Protein AF-M2UU38-F1 (afdb_monomer)

Sequence (271 aa):
MFRLFRPLLFTKPFVRSYSSETKRFSTVEALEYVNNTKKLSIPGFDANKPAVFRSAFSDFPAEKKWFTSSNDHPGYLQELNLAYLEKHGNAIVPLEVTRPSVHNTQNETFDRIEAPFSLLLAHMGAMDDQGVRLYLAQHSLEDLPAELNKDLPTPLTFLTCLKARGDIYASSLWMGRPPTRTPLHRDPNPNLFVQLAGKKKVRMMTPEVGRGVFERVRQQIRGAAGDANMRGTEMMQGREMEGLETAVWDENEGGDGGMPLGGLGRAQMLL

Secondary structure (DSSP, 8-state):
----PPP------------SSS-SSPPPPEEP-EEETTEEE-TT--TTS--EETTTTTT-HHHHHSEEE-SS-TT-SEEE-HHHHGGGTTSEEEEEEEEEETTEEEEEEEEEEEEEHHHHHHHHH-SS--S-EEEEEEEEGGGS-HHHHHTS---HHHHHHTT--S-----EEEEEPSS-B--S-B-SS-------SS-EEEEEE-HHHHHHHHHHHHHHH-S----TT--SGGGGSHHHHHHHHHHHH---SSS---PPPP--EEEEEE-

Foldseek 3Di:
DDDDDDDPDPPDPPPPPDDPDDDPDDDAEEWEWDCDPPAIATPPQDLQGDYHHPPPPCVQLCLVQQWDADPPDPQFRIDGPCVRCVVQQQQWAKKWKWAQDPVDNVFIDIDIDTDGNVVQVCQRPDPDDPRMWIKRPFTFLVSGDPVSSSSGDDPQSVCVNNVNPSDDPTDGDIDTFPAAEAFAAEDPDRDDDDDSTDDEDEDEDEQVVVVVQLVVQDVVVPDDPDDSHDDDCVCVGDSSVVSRCCSRPPPDPDDDDDDDDTGHYYYYYYD

Organism: Cochliobolus heterostrophus (strain C5 / ATCC 48332 / race O) (NCBI:txid701091)

Structure (mmCIF, N/CA/C/O backbone):
data_AF-M2UU38-F1
#
_entry.id   AF-M2UU38-F1
#
loop_
_atom_site.group_PDB
_atom_site.id
_atom_site.type_symbol
_atom_site.label_atom_id
_atom_site.label_alt_id
_atom_site.label_comp_id
_atom_site.label_asym_id
_atom_site.label_entity_id
_atom_site.label_seq_id
_atom_site.pdbx_PDB_ins_code
_atom_site.Cartn_x
_atom_site.Cartn_y
_atom_site.Cartn_z
_atom_site.occupancy
_atom_site.B_iso_or_equiv
_atom_site.auth_seq_id
_atom_site.auth_comp_id
_atom_site.auth_asym_id
_atom_site.auth_atom_id
_atom_site.pdbx_PDB_model_num
ATOM 1 N N . MET A 1 1 ? -36.924 -55.877 -0.300 1.00 38.72 1 MET A N 1
ATOM 2 C CA . MET A 1 1 ? -36.556 -55.244 -1.586 1.00 38.72 1 MET A CA 1
ATOM 3 C C . MET A 1 1 ? -37.561 -54.124 -1.842 1.00 38.72 1 MET A C 1
ATOM 5 O O . MET A 1 1 ? -38.623 -54.378 -2.387 1.00 38.72 1 MET A O 1
ATOM 9 N N . PHE A 1 2 ? -37.295 -52.920 -1.326 1.00 24.41 2 PHE A N 1
ATOM 10 C CA . PHE A 1 2 ? -38.238 -51.795 -1.359 1.00 24.41 2 PHE A CA 1
ATOM 11 C C . PHE A 1 2 ? -37.741 -50.730 -2.340 1.00 24.41 2 PHE A C 1
ATOM 13 O O . PHE A 1 2 ? -36.691 -50.126 -2.134 1.00 24.41 2 PHE A O 1
ATOM 20 N N . ARG A 1 3 ? -38.498 -50.535 -3.427 1.00 25.17 3 ARG A N 1
ATOM 21 C CA . ARG A 1 3 ? -38.361 -49.407 -4.355 1.00 25.17 3 ARG A CA 1
ATOM 22 C C . ARG A 1 3 ? -38.964 -48.165 -3.699 1.00 25.17 3 ARG A C 1
ATOM 24 O O . ARG A 1 3 ? -40.160 -48.143 -3.428 1.00 25.17 3 ARG A O 1
ATOM 31 N N . LEU A 1 4 ? -38.155 -47.128 -3.508 1.00 27.70 4 LEU A N 1
ATOM 32 C CA . LEU A 1 4 ? -38.613 -45.776 -3.192 1.00 27.70 4 LEU A CA 1
ATOM 33 C C . LEU A 1 4 ? -38.405 -44.902 -4.430 1.00 27.70 4 LEU A C 1
ATOM 35 O O . LEU A 1 4 ? -37.286 -44.515 -4.758 1.00 27.70 4 LEU A O 1
ATOM 39 N N . PHE A 1 5 ? -39.503 -44.623 -5.131 1.00 28.41 5 PHE A N 1
ATOM 40 C CA . PHE A 1 5 ? -39.583 -43.548 -6.113 1.00 28.41 5 PHE A CA 1
ATOM 41 C C . PHE A 1 5 ? -39.504 -42.209 -5.366 1.00 28.41 5 PHE A C 1
ATOM 43 O O . PHE A 1 5 ? -40.362 -41.917 -4.534 1.00 28.41 5 PHE A O 1
ATOM 50 N N . ARG A 1 6 ? -38.491 -41.389 -5.662 1.00 30.50 6 ARG A N 1
ATOM 51 C CA . ARG A 1 6 ? -38.489 -39.960 -5.321 1.00 30.50 6 ARG A CA 1
ATOM 52 C C . ARG A 1 6 ? -38.859 -39.160 -6.574 1.00 30.50 6 ARG A C 1
ATOM 54 O O . ARG A 1 6 ? -38.259 -39.403 -7.620 1.00 30.50 6 ARG A O 1
ATOM 61 N N . PRO A 1 7 ? -39.817 -38.225 -6.495 1.00 27.70 7 PRO A N 1
ATOM 62 C CA . PRO A 1 7 ? -40.157 -37.374 -7.623 1.00 27.70 7 PRO A CA 1
ATOM 63 C C . PRO A 1 7 ? -39.013 -36.392 -7.904 1.00 27.70 7 PRO A C 1
ATOM 65 O O . PRO A 1 7 ? -38.416 -35.831 -6.982 1.00 27.70 7 PRO A O 1
ATOM 68 N N . LEU A 1 8 ? -38.723 -36.185 -9.189 1.00 27.83 8 LEU A N 1
ATOM 69 C CA . LEU A 1 8 ? -37.885 -35.094 -9.684 1.00 27.83 8 LEU A CA 1
ATOM 70 C C . LEU A 1 8 ? -38.589 -33.769 -9.374 1.00 27.83 8 LEU A C 1
ATOM 72 O O . LEU A 1 8 ? -39.462 -33.318 -10.113 1.00 27.83 8 LEU A O 1
ATOM 76 N N . LEU A 1 9 ? -38.220 -33.148 -8.255 1.00 30.19 9 LEU A N 1
ATOM 77 C CA . LEU A 1 9 ? -38.507 -31.741 -8.023 1.00 30.19 9 LEU A CA 1
ATOM 78 C C . LEU A 1 9 ? -37.594 -30.940 -8.951 1.00 30.19 9 LEU A C 1
ATOM 80 O O . LEU A 1 9 ? -36.404 -30.790 -8.683 1.00 30.19 9 LEU A O 1
ATOM 84 N N . PHE A 1 10 ? -38.159 -30.438 -10.048 1.00 30.47 10 PHE A N 1
ATOM 85 C CA . PHE A 1 10 ? -37.571 -29.331 -10.791 1.00 30.47 10 PHE A CA 1
ATOM 86 C C . PHE A 1 10 ? -37.496 -28.130 -9.846 1.00 30.47 10 PHE A C 1
ATOM 88 O O . PHE A 1 10 ? -38.471 -27.403 -9.648 1.00 30.47 10 PHE A O 1
ATOM 95 N N . THR A 1 11 ? -36.339 -27.933 -9.220 1.00 31.16 11 THR A N 1
ATOM 96 C CA . THR A 1 11 ? -36.020 -26.665 -8.583 1.00 31.16 11 THR A CA 1
ATOM 97 C C . THR A 1 11 ? -35.914 -25.638 -9.701 1.00 31.16 11 THR A C 1
ATOM 99 O O . THR A 1 11 ? -35.005 -25.673 -10.529 1.00 31.16 11 THR A O 1
ATOM 102 N N . LYS A 1 12 ? -36.908 -24.744 -9.769 1.00 31.27 12 LYS A N 1
ATOM 103 C CA . LYS A 1 12 ? -36.843 -23.539 -10.599 1.00 31.27 12 LYS A CA 1
ATOM 104 C C . LYS A 1 12 ? -35.470 -22.892 -10.381 1.00 31.27 12 LYS A C 1
ATOM 106 O O . LYS A 1 12 ? -35.065 -22.783 -9.218 1.00 31.27 12 LYS A O 1
ATOM 111 N N . PRO A 1 13 ? -34.758 -22.461 -11.437 1.00 31.77 13 PRO A N 1
ATOM 112 C CA . PRO A 1 13 ? -33.562 -21.666 -11.237 1.00 31.77 13 PRO A CA 1
ATOM 113 C C . PRO A 1 13 ? -33.985 -20.454 -10.411 1.00 31.77 13 PRO A C 1
ATOM 115 O O . PRO A 1 13 ? -34.858 -19.685 -10.818 1.00 31.77 13 PRO A O 1
ATOM 118 N N . PHE A 1 14 ? -33.419 -20.326 -9.212 1.00 30.66 14 PHE A N 1
ATOM 119 C CA . PHE A 1 14 ? -33.492 -19.091 -8.453 1.00 30.66 14 PHE A CA 1
ATOM 120 C C . PHE A 1 14 ? -32.712 -18.053 -9.260 1.00 30.66 14 PHE A C 1
ATOM 122 O O . PHE A 1 14 ? -31.525 -17.827 -9.043 1.00 30.66 14 PHE A O 1
ATOM 129 N N . VAL A 1 15 ? -33.385 -17.425 -10.221 1.00 32.44 15 VAL A N 1
ATOM 130 C CA . VAL A 1 15 ? -32.991 -16.115 -10.718 1.00 32.44 15 VAL A CA 1
ATOM 131 C C . VAL A 1 15 ? -33.276 -15.175 -9.557 1.00 32.44 15 VAL A C 1
ATOM 133 O O . VAL A 1 15 ? -34.367 -14.625 -9.420 1.00 32.44 15 VAL A O 1
ATOM 136 N N . ARG A 1 16 ? -32.316 -15.059 -8.635 1.00 31.95 16 ARG A N 1
ATOM 137 C CA . ARG A 1 16 ? -32.288 -13.905 -7.747 1.00 31.95 16 ARG A CA 1
ATOM 138 C C . ARG A 1 16 ? -31.996 -12.723 -8.650 1.00 31.95 16 ARG A C 1
ATOM 140 O O . ARG A 1 16 ? -30.874 -12.552 -9.114 1.00 31.95 16 ARG A O 1
ATOM 147 N N . SER A 1 17 ? -33.047 -11.957 -8.917 1.00 30.89 17 SER A N 1
ATOM 148 C CA . SER A 1 17 ? -32.934 -10.588 -9.384 1.00 30.89 17 SER A CA 1
ATOM 149 C C . SER A 1 17 ? -31.983 -9.883 -8.420 1.00 30.89 17 SER A C 1
ATOM 151 O O . SER A 1 17 ? -32.330 -9.645 -7.262 1.00 30.89 17 SER A O 1
ATOM 153 N N . TYR A 1 18 ? -30.749 -9.634 -8.856 1.00 42.00 18 TYR A N 1
ATOM 154 C CA . TYR A 1 18 ? -29.934 -8.623 -8.209 1.00 42.00 18 TYR A CA 1
ATOM 155 C C . TYR A 1 18 ? -30.702 -7.316 -8.379 1.00 42.00 18 TYR A C 1
ATOM 157 O O . TYR A 1 18 ? -31.227 -7.045 -9.458 1.00 42.00 18 TYR A O 1
ATOM 165 N N . SER A 1 19 ? -30.869 -6.609 -7.268 1.00 35.03 19 SER A N 1
ATOM 166 C CA . SER A 1 19 ? -31.543 -5.321 -7.165 1.00 35.03 19 SER A CA 1
ATOM 167 C C . SER A 1 19 ? -31.453 -4.495 -8.452 1.00 35.03 19 SER A C 1
ATOM 169 O O . SER A 1 19 ? -30.358 -4.206 -8.942 1.00 35.03 19 SER A O 1
ATOM 171 N N . SER A 1 20 ? -32.605 -4.097 -8.987 1.00 47.00 20 SER A N 1
ATOM 172 C CA . SER A 1 20 ? -32.678 -3.016 -9.958 1.00 47.00 20 SER A CA 1
ATOM 173 C C . SER A 1 20 ? -32.392 -1.695 -9.237 1.00 47.00 20 SER A C 1
ATOM 175 O O . SER A 1 20 ? -33.330 -1.007 -8.863 1.00 47.00 20 SER A O 1
ATOM 177 N N . GLU A 1 21 ? -31.122 -1.347 -9.006 1.00 46.03 21 GLU A N 1
ATOM 178 C CA . GLU A 1 21 ? -30.722 -0.014 -8.514 1.00 46.03 21 GLU A CA 1
ATOM 179 C C . GLU A 1 21 ? -29.233 0.282 -8.828 1.00 46.03 21 GLU A C 1
ATOM 181 O O . GLU A 1 21 ? -28.338 0.196 -7.998 1.00 46.03 21 GLU A O 1
ATOM 186 N N . THR A 1 22 ? -28.967 0.604 -10.097 1.00 58.47 22 THR A N 1
ATOM 187 C CA . THR A 1 22 ? -27.942 1.512 -10.682 1.00 58.47 22 THR A CA 1
ATOM 188 C C . THR A 1 22 ? -26.467 1.605 -10.213 1.00 58.47 22 THR A C 1
ATOM 190 O O . THR A 1 22 ? -25.705 2.245 -10.934 1.00 58.47 22 THR A O 1
ATOM 193 N N . LYS A 1 23 ? -25.967 0.995 -9.127 1.00 66.81 23 LYS A N 1
ATOM 194 C CA . LYS A 1 23 ? -24.512 0.978 -8.817 1.00 66.81 23 LYS A CA 1
ATOM 195 C C . LYS A 1 23 ? -24.055 -0.309 -8.122 1.00 66.81 23 LYS A C 1
ATOM 197 O O . LYS A 1 23 ? -24.425 -0.584 -6.990 1.00 66.81 23 LYS A O 1
ATOM 202 N N . ARG A 1 24 ? -23.151 -1.048 -8.779 1.00 82.06 24 ARG A N 1
ATOM 203 C CA . ARG A 1 24 ? -22.543 -2.301 -8.286 1.00 82.06 24 ARG A CA 1
ATOM 204 C C . ARG A 1 24 ? -21.662 -2.133 -7.037 1.00 82.06 24 ARG A C 1
ATOM 206 O O . ARG A 1 24 ? -21.519 -3.073 -6.263 1.00 82.06 24 ARG A O 1
ATOM 213 N N . PHE A 1 25 ? -21.072 -0.952 -6.852 1.00 87.06 25 PHE A N 1
ATOM 214 C CA . PHE A 1 25 ? -20.251 -0.597 -5.692 1.00 87.06 25 PHE A CA 1
ATOM 215 C C . PHE A 1 25 ? -20.679 0.766 -5.145 1.00 87.06 25 PHE A C 1
ATOM 217 O O . PHE A 1 25 ? -20.920 1.699 -5.917 1.00 87.06 25 PHE A O 1
ATOM 224 N N . SER A 1 26 ? -20.714 0.894 -3.821 1.00 89.62 26 SER A N 1
ATOM 225 C CA . SER A 1 26 ? -20.908 2.160 -3.112 1.00 89.62 26 SER A CA 1
ATOM 226 C C . SER A 1 26 ? -19.589 2.670 -2.532 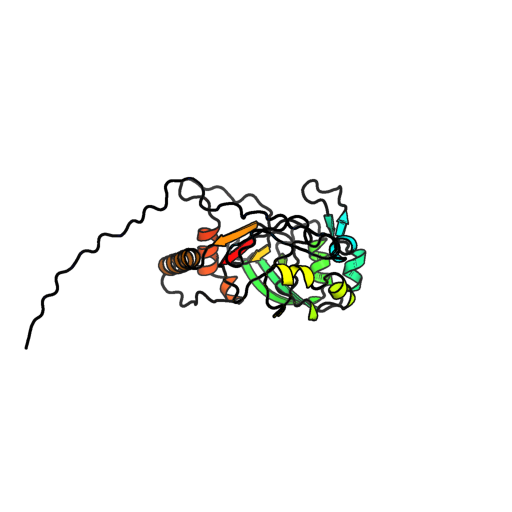1.00 89.62 26 SER A C 1
ATOM 228 O O . SER A 1 26 ? -18.671 1.897 -2.253 1.00 89.62 26 SER A O 1
ATOM 230 N N . THR A 1 27 ? -19.488 3.983 -2.336 1.00 91.31 27 THR A N 1
ATOM 231 C CA . THR A 1 27 ? -18.346 4.593 -1.646 1.00 91.31 27 THR A CA 1
ATOM 232 C C . THR A 1 27 ? -18.334 4.161 -0.181 1.00 91.31 27 THR A C 1
ATOM 234 O O . THR A 1 27 ? -19.383 4.121 0.459 1.00 91.31 27 THR A O 1
ATOM 237 N N . VAL A 1 28 ? -17.150 3.846 0.345 1.00 91.25 28 VAL A N 1
ATOM 238 C CA . VAL A 1 28 ? -16.954 3.551 1.770 1.00 91.25 28 VAL A CA 1
ATOM 239 C C . VAL A 1 28 ? -17.172 4.818 2.599 1.00 91.25 28 VAL A C 1
ATOM 241 O O . VAL A 1 28 ? -16.766 5.908 2.191 1.00 91.25 28 VAL A O 1
ATOM 244 N N . GLU A 1 29 ? -17.807 4.670 3.760 1.00 88.25 29 GLU A N 1
ATOM 245 C CA . GLU A 1 29 ? -18.036 5.767 4.698 1.00 88.25 29 GLU A CA 1
ATOM 246 C C . GLU A 1 29 ? -16.706 6.365 5.180 1.00 88.25 29 GLU A C 1
ATOM 248 O O . GLU A 1 29 ? -15.779 5.649 5.571 1.00 88.25 29 GLU A O 1
ATOM 253 N N . ALA A 1 30 ? -16.613 7.694 5.137 1.00 90.19 30 ALA A N 1
ATOM 254 C CA . ALA A 1 30 ? -15.522 8.415 5.770 1.00 90.19 30 ALA A CA 1
ATOM 255 C C . ALA A 1 30 ? -15.916 8.717 7.217 1.00 90.19 30 ALA A C 1
ATOM 257 O O . ALA A 1 30 ? -16.931 9.372 7.444 1.00 90.19 30 ALA A O 1
ATOM 258 N N . LEU A 1 31 ? -15.119 8.242 8.169 1.00 89.19 31 LEU A N 1
ATOM 259 C CA . LEU A 1 31 ? -15.340 8.477 9.589 1.00 89.19 31 LEU A CA 1
ATOM 260 C C . LEU A 1 31 ? -14.454 9.618 10.076 1.00 89.19 31 LEU A C 1
ATOM 262 O O . LEU A 1 31 ? -13.240 9.627 9.853 1.00 89.19 31 LEU A O 1
ATOM 266 N N . GLU A 1 32 ? -15.077 10.549 10.787 1.00 84.81 32 GLU A N 1
ATOM 267 C CA . GLU A 1 32 ? -14.373 11.569 11.552 1.00 84.81 32 GLU A CA 1
ATOM 268 C C . GLU A 1 32 ? -13.774 10.946 12.817 1.00 84.81 32 GLU A C 1
ATOM 270 O O . GLU A 1 32 ? -14.377 10.085 13.466 1.00 84.81 32 GLU A O 1
ATOM 275 N N . TYR A 1 33 ? -12.589 11.409 13.199 1.00 83.81 33 TYR A N 1
ATOM 276 C CA . TYR A 1 33 ? -11.979 11.064 14.475 1.00 83.81 33 TYR A CA 1
ATOM 277 C C . TYR A 1 33 ? -11.609 12.337 15.223 1.00 83.81 33 TYR A C 1
ATOM 279 O O . TYR A 1 33 ? -11.150 13.322 14.650 1.00 83.81 33 TYR A O 1
ATOM 287 N N . VAL A 1 34 ? -11.807 12.318 16.537 1.00 77.44 34 VAL A N 1
ATOM 288 C CA . VAL A 1 34 ? -11.512 13.469 17.389 1.00 77.44 34 VAL A CA 1
ATOM 289 C C . VAL A 1 34 ? -10.168 13.231 18.047 1.00 77.44 34 VAL A C 1
ATOM 291 O O . VAL A 1 34 ? -10.041 12.340 18.885 1.00 77.44 34 VAL A O 1
ATOM 294 N N . ASN A 1 35 ? -9.169 14.030 17.677 1.00 72.25 35 ASN A N 1
ATOM 295 C CA . ASN A 1 35 ? -7.868 14.036 18.333 1.00 72.25 35 ASN A CA 1
ATOM 296 C C . ASN A 1 35 ? -7.785 15.202 19.325 1.00 72.25 35 ASN A C 1
ATOM 298 O O . ASN A 1 35 ? -7.165 16.231 19.063 1.00 72.25 35 ASN A O 1
ATOM 302 N N . ASN A 1 36 ? -8.423 15.039 20.483 1.00 69.44 36 ASN A N 1
ATOM 303 C CA . ASN A 1 36 ? -8.095 15.877 21.630 1.00 69.44 36 ASN A CA 1
ATOM 304 C C . ASN A 1 36 ? -6.755 15.368 22.150 1.00 69.44 36 ASN A C 1
ATOM 306 O O . ASN A 1 36 ? -6.622 14.160 22.316 1.00 69.44 36 ASN A O 1
ATOM 310 N N . THR A 1 37 ? -5.798 16.254 22.429 1.00 63.38 37 THR A N 1
ATOM 311 C CA . THR A 1 37 ? -4.362 16.000 22.703 1.00 63.38 37 THR A CA 1
ATOM 312 C C . THR A 1 37 ? -4.004 14.895 23.718 1.00 63.38 37 THR A C 1
ATOM 314 O O . THR A 1 37 ? -2.824 14.648 23.947 1.00 63.38 37 THR A O 1
ATOM 317 N N . LYS A 1 38 ? -4.978 14.201 24.327 1.00 56.59 38 LYS A N 1
ATOM 318 C CA . LYS A 1 38 ? -4.803 13.022 25.192 1.00 56.59 38 LYS A CA 1
ATOM 319 C C . LYS A 1 38 ? -5.860 11.906 25.039 1.00 56.59 38 LYS A C 1
ATOM 321 O O . LYS A 1 38 ? -5.813 10.945 25.802 1.00 56.59 38 LYS A O 1
ATOM 326 N N . LYS A 1 39 ? -6.838 12.005 24.127 1.00 70.31 39 LYS A N 1
ATOM 327 C CA . LYS A 1 39 ? -7.904 10.996 23.966 1.00 70.31 39 LYS A CA 1
ATOM 328 C C . LYS A 1 39 ? -8.447 10.987 22.538 1.00 70.31 39 LYS A C 1
ATOM 330 O O . LYS A 1 39 ? -9.416 11.682 22.234 1.00 70.31 39 LYS A O 1
ATOM 335 N N . LEU A 1 40 ? -7.819 10.181 21.688 1.00 84.00 40 LEU A N 1
ATOM 336 C CA . LEU A 1 40 ? -8.353 9.867 20.370 1.00 84.00 40 LEU A CA 1
ATOM 337 C C . LEU A 1 40 ? -9.666 9.077 20.526 1.00 84.00 40 LEU A C 1
ATOM 339 O O . LEU A 1 40 ? -9.776 8.190 21.376 1.00 84.00 40 LEU A O 1
ATOM 343 N N . SER A 1 41 ? -10.676 9.412 19.730 1.00 85.25 41 SER A N 1
ATOM 344 C CA . SER A 1 41 ? -11.950 8.691 19.682 1.00 85.25 41 SER A CA 1
ATOM 345 C C . SER A 1 41 ? -12.461 8.631 18.252 1.00 85.25 41 SER A C 1
ATOM 347 O O . SER A 1 41 ? -12.342 9.611 17.516 1.00 85.25 41 SER A O 1
ATOM 349 N N . ILE A 1 42 ? -13.062 7.499 17.886 1.00 89.88 42 ILE A N 1
ATOM 350 C CA . ILE A 1 42 ? -13.660 7.263 16.569 1.00 89.88 42 ILE A CA 1
ATOM 351 C C . ILE A 1 42 ? -15.122 6.838 16.792 1.00 89.88 42 ILE A C 1
ATOM 353 O O . ILE A 1 42 ? -15.424 5.640 16.862 1.00 89.88 42 ILE A O 1
ATOM 357 N N . PRO A 1 43 ? -16.036 7.800 17.022 1.00 87.12 43 PRO A N 1
ATOM 358 C CA . PRO A 1 43 ? -17.445 7.502 17.247 1.00 87.12 43 PRO A CA 1
ATOM 359 C C . PRO A 1 43 ? -18.044 6.742 16.061 1.00 87.12 43 PRO A C 1
ATOM 361 O O . PRO A 1 43 ? -17.773 7.064 14.911 1.00 87.12 43 PRO A O 1
ATOM 364 N N . GLY A 1 44 ? -18.867 5.730 16.340 1.00 85.94 44 GLY A N 1
ATOM 365 C CA . GLY A 1 44 ? -19.541 4.958 15.291 1.00 85.94 44 GLY A CA 1
ATOM 366 C C . GLY A 1 44 ? -18.667 3.928 14.566 1.00 85.94 44 GLY A C 1
ATOM 367 O O . GLY A 1 44 ? -19.182 3.238 13.692 1.00 85.94 44 GLY A O 1
ATOM 368 N N . PHE A 1 45 ? -17.390 3.759 14.938 1.00 90.62 45 PHE A N 1
ATOM 369 C CA . PHE A 1 45 ? -16.543 2.733 14.327 1.00 90.62 45 PHE A CA 1
ATOM 370 C C . PHE A 1 45 ? -17.047 1.308 14.614 1.00 90.62 45 PHE A C 1
ATOM 372 O O . PHE A 1 45 ? -17.117 0.858 15.768 1.00 90.62 45 PHE A O 1
ATOM 379 N N . ASP A 1 46 ? -17.344 0.587 13.534 1.00 89.94 46 ASP A N 1
ATOM 380 C CA . ASP A 1 46 ? -17.682 -0.833 13.510 1.00 89.94 46 ASP A CA 1
ATOM 381 C C . ASP A 1 46 ? -16.550 -1.605 12.825 1.00 89.94 46 ASP A C 1
ATOM 383 O O . ASP A 1 46 ? -16.326 -1.457 11.627 1.00 89.94 46 ASP A O 1
ATOM 387 N N . ALA A 1 47 ? -15.856 -2.455 13.584 1.00 87.56 47 ALA A N 1
ATOM 388 C CA . ALA A 1 47 ? -14.720 -3.233 13.091 1.00 87.56 47 ALA A CA 1
ATOM 389 C C . ALA A 1 47 ? -15.093 -4.256 12.000 1.00 87.56 47 ALA A C 1
ATOM 391 O O . ALA A 1 47 ? -14.204 -4.805 11.356 1.00 87.56 47 ALA A O 1
ATOM 392 N N . ASN A 1 48 ? -16.388 -4.516 11.780 1.00 87.75 48 ASN A N 1
ATOM 393 C CA . ASN A 1 48 ? -16.874 -5.417 10.732 1.00 87.75 48 ASN A CA 1
ATOM 394 C C . ASN A 1 48 ? -17.244 -4.685 9.434 1.00 87.75 48 ASN A C 1
ATOM 396 O O . ASN A 1 48 ? -17.740 -5.311 8.496 1.00 87.75 48 ASN A O 1
ATOM 400 N N . LYS A 1 49 ? -17.050 -3.362 9.375 1.00 90.00 49 LYS A N 1
ATOM 401 C CA . LYS A 1 49 ? -17.338 -2.546 8.195 1.00 90.00 49 LYS A CA 1
ATOM 402 C C . LYS A 1 49 ? -16.081 -1.813 7.738 1.00 90.00 49 LYS A C 1
ATOM 404 O O . LYS A 1 49 ? -15.296 -1.362 8.572 1.00 90.00 49 LYS A O 1
ATOM 409 N N . PRO A 1 50 ? -15.882 -1.658 6.419 1.00 91.94 50 PRO A N 1
ATOM 410 C CA . PRO A 1 50 ? -14.792 -0.839 5.926 1.00 91.94 50 PRO A CA 1
ATOM 411 C C . PRO A 1 50 ? -15.053 0.625 6.290 1.00 91.94 50 PRO A C 1
ATOM 413 O O . PRO A 1 50 ? -16.191 1.093 6.226 1.00 91.94 50 PRO A O 1
ATOM 416 N N . ALA A 1 51 ? -13.991 1.348 6.631 1.00 92.56 51 ALA A N 1
ATOM 417 C CA . ALA A 1 51 ? -14.041 2.766 6.957 1.00 92.56 51 ALA A CA 1
ATOM 418 C C . ALA A 1 51 ? -12.831 3.492 6.364 1.00 92.56 51 ALA A C 1
ATOM 420 O O . ALA A 1 51 ? -11.751 2.915 6.228 1.00 92.56 51 ALA A O 1
ATOM 421 N N . VAL A 1 52 ? -13.012 4.768 6.022 1.00 93.56 52 VAL A N 1
ATOM 422 C CA . VAL A 1 52 ? -11.930 5.657 5.585 1.00 93.56 52 VAL A CA 1
ATOM 423 C C . VAL A 1 52 ? -11.704 6.736 6.637 1.00 93.56 52 VAL A C 1
ATOM 425 O O . VAL A 1 52 ? -12.634 7.450 6.999 1.00 93.56 52 VAL A O 1
ATOM 428 N N . PHE A 1 53 ? -10.458 6.907 7.073 1.00 91.81 53 PHE A N 1
ATOM 429 C CA . PHE A 1 53 ? -10.057 7.966 8.002 1.00 91.81 53 PHE A CA 1
ATOM 430 C C . PHE A 1 53 ? -9.296 9.046 7.236 1.00 91.81 53 PHE A C 1
ATOM 432 O O . PHE A 1 53 ? -8.152 8.844 6.828 1.00 91.81 53 PHE A O 1
ATOM 439 N N . ARG A 1 54 ? -9.946 10.183 6.974 1.00 88.50 54 ARG A N 1
ATOM 440 C CA . ARG A 1 54 ? -9.324 11.277 6.211 1.00 88.50 54 ARG A CA 1
ATOM 441 C C . ARG A 1 54 ? -8.312 12.015 7.076 1.00 88.50 54 ARG A C 1
ATOM 443 O O . ARG A 1 54 ? -8.560 12.228 8.253 1.00 88.50 54 ARG A O 1
ATOM 450 N N . SER A 1 55 ? -7.191 12.409 6.476 1.00 84.75 55 SER A N 1
ATOM 451 C CA . SER A 1 55 ? -6.119 13.166 7.143 1.00 84.75 55 SER A CA 1
ATOM 452 C C . SER A 1 55 ? -5.459 12.456 8.337 1.00 84.75 55 SER A C 1
ATOM 454 O O . SER A 1 55 ? -4.652 13.065 9.036 1.00 84.75 55 SER A O 1
ATOM 456 N N . ALA A 1 56 ? -5.756 11.172 8.558 1.00 87.19 56 ALA A N 1
ATOM 457 C CA . ALA A 1 56 ? -5.037 10.357 9.525 1.00 87.19 56 ALA A CA 1
ATOM 458 C C . ALA A 1 56 ? -3.586 10.158 9.074 1.00 87.19 56 ALA A C 1
ATOM 460 O O . ALA A 1 56 ? -3.312 10.053 7.878 1.00 87.19 56 ALA A O 1
ATOM 461 N N . PHE A 1 57 ? -2.674 10.079 10.045 1.00 90.12 57 PHE A N 1
ATOM 462 C CA . PHE A 1 57 ? -1.250 9.793 9.833 1.00 90.12 57 PHE A CA 1
ATOM 463 C C . PHE A 1 57 ? -0.489 10.848 9.015 1.00 90.12 57 PHE A C 1
ATOM 465 O O . PHE A 1 57 ? 0.623 10.592 8.562 1.00 90.12 57 PHE A O 1
ATOM 472 N N . SER A 1 58 ? -1.040 12.059 8.857 1.00 87.44 58 SER A N 1
ATOM 473 C CA . SER A 1 58 ? -0.335 13.189 8.227 1.00 87.44 58 SER A CA 1
ATOM 474 C C . SER A 1 58 ? 0.879 13.672 9.035 1.00 87.44 58 SER A C 1
ATOM 476 O O . SER A 1 58 ? 1.627 14.538 8.596 1.00 87.44 58 SER A O 1
ATOM 478 N N . ASP A 1 59 ? 1.039 13.174 10.259 1.00 88.94 59 ASP A N 1
ATOM 479 C CA . ASP A 1 59 ? 2.168 13.413 11.150 1.00 88.94 59 ASP A CA 1
ATOM 480 C C . ASP A 1 59 ? 3.319 12.412 10.958 1.00 88.94 59 ASP A C 1
ATOM 482 O O . ASP A 1 59 ? 4.383 12.600 11.554 1.00 88.94 59 ASP A O 1
ATOM 486 N N . PHE A 1 60 ? 3.150 11.384 10.117 1.00 94.94 60 PHE A N 1
ATOM 487 C CA . PHE A 1 60 ? 4.230 10.453 9.797 1.00 94.94 60 PHE A CA 1
ATOM 488 C C . PHE A 1 60 ? 5.409 11.206 9.166 1.00 94.94 60 PHE A C 1
ATOM 490 O O . PHE A 1 60 ? 5.212 11.929 8.184 1.00 94.94 60 PHE A O 1
ATOM 497 N N . PRO A 1 61 ? 6.649 11.031 9.667 1.00 97.56 61 PRO A N 1
ATOM 498 C CA . PRO A 1 61 ? 7.806 11.710 9.091 1.00 97.56 61 PRO A CA 1
ATOM 499 C C . PRO A 1 61 ? 8.003 11.420 7.597 1.00 97.56 61 PRO A C 1
ATOM 501 O O . PRO A 1 61 ? 8.499 12.292 6.882 1.00 97.56 61 PRO A O 1
ATOM 504 N N . ALA A 1 62 ? 7.575 10.244 7.119 1.00 97.00 62 ALA A N 1
ATOM 505 C CA . ALA A 1 62 ? 7.623 9.876 5.707 1.00 97.00 62 ALA A CA 1
ATOM 506 C C . ALA A 1 62 ? 6.900 10.883 4.798 1.00 97.00 62 ALA A C 1
ATOM 508 O O . ALA A 1 62 ? 7.404 11.169 3.718 1.00 97.00 62 ALA A 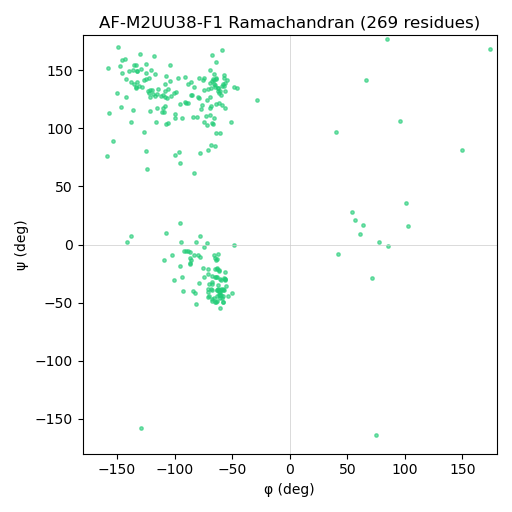O 1
ATOM 509 N N . GLU A 1 63 ? 5.786 11.483 5.238 1.00 93.06 63 GLU A N 1
ATOM 510 C CA . GLU A 1 63 ? 5.026 12.463 4.440 1.00 93.06 63 GLU A CA 1
ATOM 511 C C . GLU A 1 63 ? 5.896 13.659 4.025 1.00 93.06 63 GLU A C 1
ATOM 513 O O . GLU A 1 63 ? 5.845 14.101 2.882 1.00 93.06 63 GLU A O 1
ATOM 518 N N . LYS A 1 64 ? 6.785 14.105 4.920 1.00 93.25 64 LYS A N 1
ATOM 519 C CA . LYS A 1 64 ? 7.668 15.259 4.693 1.00 93.25 64 LYS A CA 1
ATOM 520 C C . LYS A 1 64 ? 9.033 14.887 4.133 1.00 93.25 64 LYS A C 1
ATOM 522 O O . LYS A 1 64 ? 9.702 15.724 3.536 1.00 93.25 64 LYS A O 1
ATOM 527 N N . LYS A 1 65 ? 9.508 13.674 4.423 1.00 97.25 65 LYS A N 1
ATOM 528 C CA . LYS A 1 65 ? 10.865 13.242 4.068 1.00 97.25 65 LYS A CA 1
ATOM 529 C C . LYS A 1 65 ? 10.919 12.524 2.732 1.00 97.25 65 LYS A C 1
ATOM 531 O O . LYS A 1 65 ? 11.870 12.731 1.985 1.00 97.25 65 LYS A O 1
ATOM 536 N N . TRP A 1 66 ? 9.933 11.678 2.440 1.00 96.69 66 TRP A N 1
ATOM 537 C CA . TRP A 1 66 ? 9.945 10.812 1.259 1.00 96.69 66 TRP A CA 1
ATOM 538 C C . TRP A 1 66 ? 9.406 11.515 0.024 1.00 96.69 66 TRP A C 1
ATOM 540 O O . TRP A 1 66 ? 9.610 11.018 -1.083 1.00 96.69 66 TRP A O 1
ATOM 550 N N . PHE A 1 67 ? 8.757 12.665 0.204 1.00 94.06 67 PHE A N 1
ATOM 551 C CA . PHE A 1 67 ? 8.123 13.406 -0.870 1.00 94.06 67 PHE A CA 1
ATOM 552 C C . PHE A 1 67 ? 8.532 14.877 -0.874 1.00 94.06 67 PHE A C 1
ATOM 554 O O . PHE A 1 67 ? 8.835 15.464 0.164 1.00 94.06 67 PHE A O 1
ATOM 561 N N . THR A 1 68 ? 8.528 15.470 -2.060 1.00 92.31 68 THR A N 1
ATOM 562 C CA . THR A 1 68 ? 8.671 16.909 -2.293 1.00 92.31 68 THR A CA 1
ATOM 563 C C . THR A 1 68 ? 7.441 17.425 -3.025 1.00 92.31 68 THR A C 1
ATOM 565 O O . THR A 1 68 ? 6.822 16.690 -3.794 1.00 92.31 68 THR A O 1
ATOM 568 N N . SER A 1 69 ? 7.075 18.688 -2.811 1.00 86.69 69 SER A N 1
ATOM 569 C CA . SER A 1 69 ? 5.979 19.308 -3.560 1.00 86.69 69 SER A CA 1
ATOM 570 C C . SER A 1 69 ? 6.304 19.351 -5.053 1.00 86.69 69 SER A C 1
ATOM 572 O O . SER A 1 69 ? 7.384 19.808 -5.426 1.00 86.69 69 SER A O 1
ATOM 574 N N . SER A 1 70 ? 5.357 18.925 -5.887 1.00 77.44 70 SER A N 1
ATOM 575 C CA . SER A 1 70 ? 5.444 19.043 -7.345 1.00 77.44 70 SER A CA 1
ATOM 576 C C . SER A 1 70 ? 4.479 20.107 -7.848 1.00 77.44 70 SER A C 1
ATOM 578 O O . SER A 1 70 ? 3.302 20.115 -7.481 1.00 77.44 70 SER A O 1
ATOM 580 N N . ASN A 1 71 ? 4.983 20.992 -8.709 1.00 67.75 71 ASN A N 1
ATOM 581 C CA . ASN A 1 71 ? 4.167 21.933 -9.478 1.00 67.75 71 ASN A CA 1
ATOM 582 C C . ASN A 1 71 ? 3.977 21.474 -10.934 1.00 67.75 71 ASN A C 1
ATOM 584 O O . ASN A 1 71 ? 3.169 22.058 -11.656 1.00 67.75 71 ASN A O 1
ATOM 588 N N . ASP A 1 72 ? 4.694 20.432 -11.355 1.00 65.62 72 ASP A N 1
ATOM 589 C CA . ASP A 1 72 ? 4.811 20.034 -12.760 1.00 65.62 72 ASP A CA 1
ATOM 590 C C . ASP A 1 72 ? 3.673 19.097 -13.193 1.00 65.62 72 ASP A C 1
ATOM 592 O O . ASP A 1 72 ? 3.372 18.947 -14.382 1.00 65.62 72 ASP A O 1
ATOM 596 N N . HIS A 1 73 ? 2.970 18.498 -12.226 1.00 61.50 73 HIS A N 1
ATOM 597 C CA . HIS A 1 73 ? 1.892 17.550 -12.476 1.00 61.50 73 HIS A CA 1
ATOM 598 C C . HIS A 1 73 ? 0.598 17.942 -11.744 1.00 61.50 73 HIS A C 1
ATOM 600 O O . HIS A 1 73 ? 0.392 17.553 -10.595 1.00 61.50 73 HIS A O 1
ATOM 606 N N . PRO A 1 74 ? -0.364 18.617 -12.409 1.00 57.06 74 PRO A N 1
ATOM 607 C CA . PRO A 1 74 ? -1.609 19.071 -11.773 1.00 57.06 74 PRO A CA 1
ATOM 608 C C . PRO A 1 74 ? -2.502 17.936 -11.222 1.00 57.06 74 PRO A C 1
ATOM 610 O O . PRO A 1 74 ? -3.482 18.200 -10.528 1.00 57.06 74 PRO A O 1
ATOM 613 N N . GLY A 1 75 ? -2.178 16.666 -11.503 1.00 59.38 75 GLY A N 1
ATOM 614 C CA . GLY A 1 75 ? -2.845 15.484 -10.945 1.00 59.38 75 GLY A CA 1
ATOM 615 C C . GLY A 1 75 ? -2.180 14.866 -9.703 1.00 59.38 75 GLY A C 1
ATOM 616 O O . GLY A 1 75 ? -2.853 14.120 -8.981 1.00 59.38 75 GLY A O 1
ATOM 617 N N . TYR A 1 76 ? -0.905 15.177 -9.442 1.00 66.88 76 TYR A N 1
ATOM 618 C CA . TYR A 1 76 ? -0.098 14.633 -8.346 1.00 66.88 76 TYR A CA 1
ATOM 619 C C . TYR A 1 76 ? 0.724 15.756 -7.708 1.00 66.88 76 TYR A C 1
ATOM 621 O O . TYR A 1 76 ? 1.721 16.198 -8.255 1.00 66.88 76 TYR A O 1
ATOM 629 N N . LEU A 1 77 ? 0.310 16.197 -6.521 1.00 72.69 77 LEU A N 1
ATOM 630 C CA . LEU A 1 77 ? 0.923 17.337 -5.823 1.00 72.69 77 LEU A CA 1
ATOM 631 C C . LEU A 1 77 ? 2.290 17.019 -5.192 1.00 72.69 77 LEU A C 1
ATOM 633 O O . LEU A 1 77 ? 2.897 17.885 -4.565 1.00 72.69 77 LEU A O 1
ATOM 637 N N . GLN A 1 78 ? 2.743 15.770 -5.295 1.00 85.19 78 GLN A N 1
ATOM 638 C CA . GLN A 1 78 ? 3.933 15.259 -4.630 1.00 85.19 78 GLN A CA 1
ATOM 639 C C . GLN A 1 78 ? 4.732 14.367 -5.580 1.00 85.19 78 GLN A C 1
ATOM 641 O O . GLN A 1 78 ? 4.160 13.542 -6.295 1.00 85.19 78 GLN A O 1
ATOM 646 N N . GLU A 1 79 ? 6.050 14.502 -5.517 1.00 88.56 79 GLU A N 1
ATOM 647 C CA . GLU A 1 79 ? 7.044 13.649 -6.171 1.00 88.56 79 GLU A CA 1
ATOM 648 C C . GLU A 1 79 ? 7.925 12.967 -5.127 1.00 88.56 79 GLU A C 1
ATOM 650 O O . GLU A 1 79 ? 7.969 13.395 -3.976 1.00 88.56 79 GLU A O 1
ATOM 655 N N . LEU A 1 80 ? 8.629 11.900 -5.512 1.00 92.00 80 LEU A N 1
ATOM 656 C CA . LEU A 1 80 ? 9.577 11.244 -4.614 1.00 92.00 80 LEU A CA 1
ATOM 657 C C . LEU A 1 80 ? 10.788 12.138 -4.349 1.00 92.00 80 LEU A C 1
ATOM 659 O O . LEU A 1 80 ? 11.436 12.628 -5.270 1.00 92.00 80 LEU A O 1
ATOM 663 N N . ASN A 1 81 ? 11.176 12.233 -3.083 1.00 95.44 81 ASN A N 1
ATOM 664 C CA . ASN A 1 81 ? 12.440 12.821 -2.680 1.00 95.44 81 ASN A CA 1
ATOM 665 C C . ASN A 1 81 ? 13.586 11.826 -2.926 1.00 95.44 81 ASN A C 1
ATOM 667 O O . ASN A 1 81 ? 14.061 11.158 -2.001 1.00 95.44 81 ASN A O 1
ATOM 671 N N . LEU A 1 82 ? 14.028 11.712 -4.182 1.00 94.62 82 LEU A N 1
ATOM 672 C CA . LEU A 1 82 ? 15.116 10.803 -4.566 1.00 94.62 82 LEU A CA 1
ATOM 673 C C . LEU A 1 82 ? 16.400 11.094 -3.776 1.00 94.62 82 LEU A C 1
ATOM 675 O O . LEU A 1 82 ? 17.032 10.167 -3.282 1.00 94.62 82 LEU A O 1
ATOM 679 N N . ALA A 1 83 ? 16.720 12.367 -3.525 1.00 95.12 83 ALA A N 1
ATOM 680 C CA . ALA A 1 83 ? 17.896 12.756 -2.742 1.00 95.12 83 ALA A CA 1
ATOM 681 C C . ALA A 1 83 ? 17.881 12.217 -1.296 1.00 95.12 83 ALA A C 1
ATOM 683 O O . ALA A 1 83 ? 18.938 11.989 -0.701 1.00 95.12 83 ALA A O 1
ATOM 684 N N . TYR A 1 84 ? 16.698 12.025 -0.704 1.00 97.81 84 TYR A N 1
ATOM 685 C CA . TYR A 1 84 ? 16.558 11.378 0.599 1.00 97.81 84 TYR A CA 1
ATOM 686 C C . TYR A 1 84 ? 16.610 9.850 0.482 1.00 97.81 84 TYR A C 1
ATOM 688 O O . TYR A 1 84 ? 17.399 9.214 1.180 1.00 97.81 84 TYR A O 1
ATOM 696 N N . LEU A 1 85 ? 15.807 9.272 -0.414 1.00 97.44 85 LEU A N 1
ATOM 697 C CA . LEU A 1 85 ? 15.622 7.822 -0.525 1.00 97.44 85 LEU A CA 1
ATOM 698 C C . LEU A 1 85 ? 16.859 7.092 -1.079 1.00 97.44 85 LEU A C 1
ATOM 700 O O . LEU A 1 85 ? 17.161 5.984 -0.637 1.00 97.44 85 LEU A O 1
ATOM 704 N N . GLU A 1 86 ? 17.621 7.709 -1.988 1.00 96.56 86 GLU A N 1
ATOM 705 C CA . GLU A 1 86 ? 18.811 7.101 -2.605 1.00 96.56 86 GLU A CA 1
ATOM 706 C C . GLU A 1 86 ? 19.949 6.836 -1.616 1.00 96.56 86 GLU A C 1
ATOM 708 O O . GLU A 1 86 ? 20.756 5.934 -1.842 1.00 96.56 86 GLU A O 1
ATOM 713 N N . LYS A 1 87 ? 19.972 7.520 -0.462 1.00 97.81 87 LYS A N 1
ATOM 714 C CA . LYS A 1 87 ? 20.900 7.213 0.646 1.00 97.81 87 LYS A CA 1
ATOM 715 C C . LYS A 1 87 ? 20.781 5.763 1.118 1.00 97.81 87 LYS A C 1
ATOM 717 O O . LYS A 1 87 ? 21.719 5.208 1.685 1.00 97.81 87 LYS A O 1
ATOM 722 N N . HIS A 1 88 ? 19.625 5.155 0.868 1.00 97.69 88 HIS A N 1
ATOM 723 C CA . HIS A 1 88 ? 19.292 3.785 1.219 1.00 97.69 88 HIS A CA 1
ATOM 724 C C . HIS A 1 88 ? 19.242 2.855 -0.004 1.00 97.69 88 HIS A C 1
ATOM 726 O O . HIS A 1 88 ? 18.826 1.706 0.117 1.00 97.69 88 HIS A O 1
ATOM 732 N N . GLY A 1 89 ? 19.684 3.317 -1.178 1.00 97.06 89 GLY A N 1
ATOM 733 C CA . GLY A 1 89 ? 19.548 2.605 -2.451 1.00 97.06 89 GLY A CA 1
ATOM 734 C C . GLY A 1 89 ? 20.250 1.243 -2.517 1.00 97.06 89 GLY A C 1
ATOM 735 O O . GLY A 1 89 ? 19.844 0.393 -3.303 1.00 97.06 89 GLY A O 1
ATOM 736 N N . ASN A 1 90 ? 21.262 1.007 -1.676 1.00 97.50 90 ASN A N 1
ATOM 737 C CA . ASN A 1 90 ? 21.977 -0.274 -1.601 1.00 97.50 90 ASN A CA 1
ATOM 738 C C . ASN A 1 90 ? 21.218 -1.362 -0.824 1.00 97.50 90 ASN A C 1
ATOM 740 O O . ASN A 1 90 ? 21.645 -2.515 -0.843 1.00 97.50 90 ASN A O 1
ATOM 744 N N . ALA A 1 91 ? 20.138 -1.015 -0.116 1.00 97.50 91 ALA A N 1
ATOM 745 C CA . ALA A 1 91 ? 19.312 -2.002 0.570 1.00 97.50 91 ALA A CA 1
ATOM 746 C C . ALA A 1 91 ? 18.701 -2.967 -0.451 1.00 97.50 91 ALA A C 1
ATOM 748 O O . ALA A 1 91 ? 18.204 -2.530 -1.487 1.00 97.50 91 ALA A O 1
ATOM 749 N N . ILE A 1 92 ? 18.750 -4.265 -0.167 1.00 97.50 92 ILE A N 1
ATOM 750 C CA . ILE A 1 92 ? 18.136 -5.279 -1.024 1.00 97.50 92 ILE A CA 1
ATOM 751 C C . ILE A 1 92 ? 16.670 -5.412 -0.635 1.00 97.50 92 ILE A C 1
ATOM 753 O O . ILE A 1 92 ? 16.356 -5.553 0.545 1.00 97.50 92 ILE A O 1
ATOM 757 N N . VAL A 1 93 ? 15.792 -5.327 -1.630 1.00 96.88 93 VAL A N 1
ATOM 758 C CA . V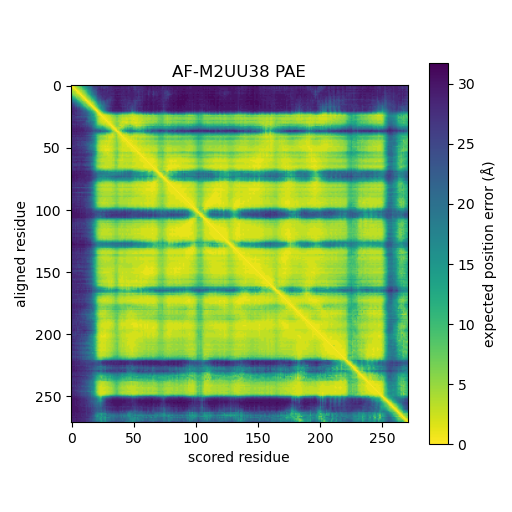AL A 1 93 ? 14.344 -5.369 -1.448 1.00 96.88 93 VAL A CA 1
ATOM 759 C C . VAL A 1 93 ? 13.687 -6.336 -2.443 1.00 96.88 93 VAL A C 1
ATOM 761 O O . VAL A 1 93 ? 14.157 -6.455 -3.584 1.00 96.88 93 VAL A O 1
ATOM 764 N N . PRO A 1 94 ? 12.563 -6.970 -2.060 1.00 96.50 94 PRO A N 1
ATOM 765 C CA . PRO A 1 94 ? 11.809 -7.856 -2.934 1.00 96.50 94 PRO A CA 1
ATOM 766 C C . PRO A 1 94 ? 10.977 -7.042 -3.929 1.00 96.50 94 PRO A C 1
ATOM 768 O O . PRO A 1 94 ? 10.054 -6.318 -3.553 1.00 96.50 94 PRO A O 1
ATOM 771 N N . LEU A 1 95 ? 11.262 -7.180 -5.219 1.00 95.81 95 LEU A N 1
ATOM 772 C CA . LEU A 1 95 ? 10.523 -6.519 -6.290 1.00 95.81 95 LEU A CA 1
ATOM 773 C C . LEU A 1 95 ? 9.705 -7.528 -7.092 1.00 95.81 95 LEU A C 1
ATOM 775 O O . LEU A 1 95 ? 10.227 -8.517 -7.609 1.00 95.81 95 LEU A O 1
ATOM 779 N N . GLU A 1 96 ? 8.422 -7.231 -7.252 1.00 94.19 96 GLU A N 1
ATOM 780 C CA . GLU A 1 96 ? 7.575 -7.840 -8.265 1.00 94.19 96 GLU A CA 1
ATOM 781 C C . GLU A 1 96 ? 7.851 -7.165 -9.611 1.00 94.19 96 GLU A C 1
ATOM 783 O O . GLU A 1 96 ? 7.790 -5.937 -9.735 1.00 94.19 96 GLU A O 1
ATOM 788 N N . VAL A 1 97 ? 8.167 -7.969 -10.625 1.00 92.56 97 VAL A N 1
ATOM 789 C CA . VAL A 1 97 ? 8.490 -7.500 -11.972 1.00 92.56 97 VAL A CA 1
ATOM 790 C C . VAL A 1 97 ? 7.437 -8.002 -12.933 1.00 92.56 97 VAL A C 1
ATOM 792 O O . VAL A 1 97 ? 7.299 -9.206 -13.136 1.00 92.56 97 VAL A O 1
ATOM 795 N N . THR A 1 98 ? 6.715 -7.075 -13.553 1.00 89.38 98 THR A N 1
ATOM 796 C CA . THR A 1 98 ? 5.762 -7.399 -14.614 1.00 89.38 98 THR A CA 1
ATOM 797 C C . THR A 1 98 ? 6.311 -6.927 -15.951 1.00 89.38 98 THR A C 1
ATOM 799 O O . THR A 1 98 ? 6.702 -5.766 -16.079 1.00 89.38 98 THR A O 1
ATOM 802 N N . ARG A 1 99 ? 6.367 -7.818 -16.944 1.00 87.31 99 ARG A N 1
ATOM 803 C CA . ARG A 1 99 ? 6.868 -7.501 -18.291 1.00 87.31 99 ARG A CA 1
ATOM 804 C C . ARG A 1 99 ? 5.828 -7.863 -19.350 1.00 87.31 99 ARG A C 1
ATOM 806 O O . ARG A 1 99 ? 5.122 -8.857 -19.168 1.00 87.31 99 ARG A O 1
ATOM 813 N N . PRO A 1 100 ? 5.750 -7.121 -20.465 1.00 78.00 100 PRO A N 1
ATOM 814 C CA . PRO A 1 100 ? 4.911 -7.502 -21.590 1.00 78.00 100 PRO A CA 1
ATOM 815 C C . PRO A 1 100 ? 5.452 -8.805 -22.189 1.00 78.00 100 PRO A C 1
ATOM 817 O O . PRO A 1 100 ? 6.665 -8.945 -22.369 1.00 78.00 100 PRO A O 1
ATOM 820 N N . SER A 1 101 ? 4.585 -9.767 -22.503 1.00 69.56 101 SER A N 1
ATOM 821 C CA . SER A 1 101 ? 5.020 -10.964 -23.220 1.00 69.56 101 SER A CA 1
ATOM 822 C C . SER A 1 101 ? 5.360 -10.619 -24.668 1.00 69.56 101 SER A C 1
ATOM 824 O O . SER A 1 101 ? 4.588 -9.968 -25.371 1.00 69.56 101 SER A O 1
ATOM 826 N N . VAL A 1 102 ? 6.502 -11.127 -25.136 1.00 62.31 102 VAL A N 1
ATOM 827 C CA . VAL A 1 102 ? 7.023 -10.927 -26.501 1.00 62.31 102 VAL A CA 1
ATOM 828 C C . VAL A 1 102 ? 6.075 -11.497 -27.573 1.00 62.31 102 VAL A C 1
ATOM 830 O O . VAL A 1 102 ? 6.117 -11.072 -28.724 1.00 62.31 102 VAL A O 1
ATOM 833 N N . HIS A 1 103 ? 5.198 -12.441 -27.207 1.00 56.72 103 HIS A N 1
ATOM 834 C CA . HIS A 1 103 ? 4.340 -13.170 -28.150 1.00 56.72 103 HIS A CA 1
ATOM 835 C C . HIS A 1 103 ? 2.850 -12.808 -28.087 1.00 56.72 103 HIS A C 1
ATOM 837 O O . HIS A 1 103 ? 2.106 -13.180 -28.992 1.00 56.72 103 HIS A O 1
ATOM 843 N N . ASN A 1 104 ? 2.396 -12.102 -27.049 1.00 53.56 104 ASN A N 1
ATOM 844 C CA . ASN A 1 104 ? 1.008 -11.664 -26.924 1.00 53.56 104 ASN A CA 1
ATOM 845 C C . ASN A 1 104 ? 0.943 -10.455 -25.985 1.00 53.56 104 ASN A C 1
ATOM 847 O O . ASN A 1 104 ? 1.179 -10.599 -24.790 1.00 53.56 104 ASN A O 1
ATOM 851 N N . THR A 1 105 ? 0.592 -9.279 -26.506 1.00 50.12 105 THR A N 1
ATOM 852 C CA . THR A 1 105 ? 0.481 -8.033 -25.726 1.00 50.12 105 THR A CA 1
ATOM 853 C C . THR A 1 105 ? -0.594 -8.080 -24.638 1.00 50.12 105 THR A C 1
ATOM 855 O O . THR A 1 105 ? -0.613 -7.205 -23.779 1.00 50.12 105 THR A O 1
ATOM 858 N N . GLN A 1 106 ? -1.470 -9.092 -24.648 1.00 54.28 106 GLN A N 1
ATOM 859 C CA . GLN A 1 106 ? -2.440 -9.341 -23.577 1.00 54.28 106 GLN A CA 1
ATOM 860 C C . GLN A 1 106 ? -1.891 -10.198 -22.430 1.00 54.28 106 GLN A C 1
ATOM 862 O O . GLN A 1 106 ? -2.488 -10.210 -21.357 1.00 54.28 106 GLN A O 1
ATOM 867 N N . ASN A 1 107 ? -0.764 -10.890 -22.627 1.00 63.59 107 ASN A N 1
ATOM 868 C CA . ASN A 1 107 ? -0.164 -11.723 -21.592 1.00 63.5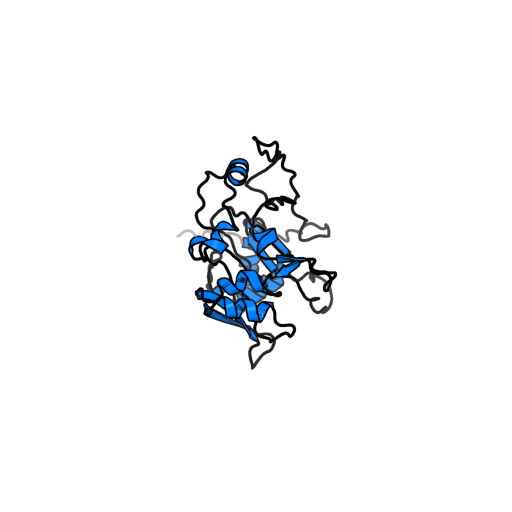9 107 ASN A CA 1
ATOM 869 C C . ASN A 1 107 ? 1.036 -11.001 -20.990 1.00 63.59 107 ASN A C 1
ATOM 871 O O . ASN A 1 107 ? 1.958 -10.590 -21.691 1.00 63.59 107 ASN A O 1
ATOM 875 N N . GLU A 1 108 ? 1.050 -10.886 -19.672 1.00 74.94 108 GLU A N 1
ATOM 876 C CA . GLU A 1 108 ? 2.161 -10.314 -18.925 1.00 74.94 108 GLU A CA 1
ATOM 877 C C . GLU A 1 108 ? 2.880 -11.434 -18.181 1.00 74.94 108 GLU A C 1
ATOM 879 O O . GLU A 1 108 ? 2.247 -12.337 -17.635 1.00 74.94 108 GLU A O 1
ATOM 884 N N . THR A 1 109 ? 4.210 -11.403 -18.171 1.00 83.69 109 THR A N 1
ATOM 885 C CA . THR A 1 109 ? 4.993 -12.294 -17.309 1.00 83.69 109 THR A CA 1
ATOM 886 C C . THR A 1 109 ? 5.185 -11.624 -15.965 1.00 83.69 109 THR A C 1
ATOM 888 O O . THR A 1 109 ? 5.508 -10.433 -15.927 1.00 83.69 109 THR A O 1
ATOM 891 N N . PHE A 1 110 ? 5.058 -12.388 -14.888 1.00 87.25 110 PHE A N 1
ATOM 892 C CA . PHE A 1 110 ? 5.277 -11.910 -13.532 1.00 87.25 110 PHE A CA 1
ATOM 893 C C . PHE A 1 110 ? 6.379 -12.730 -12.858 1.00 87.25 110 PHE A C 1
ATOM 895 O O . PHE A 1 110 ? 6.283 -13.954 -12.787 1.00 87.25 110 PHE A O 1
ATOM 902 N N . ASP A 1 111 ? 7.382 -12.038 -12.325 1.00 90.12 111 ASP A N 1
ATOM 903 C CA . ASP A 1 111 ? 8.482 -12.621 -11.558 1.00 90.12 111 ASP A CA 1
ATOM 904 C C . ASP A 1 111 ? 8.683 -11.873 -10.239 1.00 90.12 111 ASP A C 1
ATOM 906 O O . ASP A 1 111 ? 8.236 -10.736 -10.070 1.00 90.12 111 ASP A O 1
ATOM 910 N N . ARG A 1 112 ? 9.419 -12.496 -9.316 1.00 92.62 112 ARG A N 1
ATOM 911 C CA . ARG A 1 112 ? 9.923 -11.854 -8.098 1.00 92.62 112 ARG A CA 1
ATOM 912 C C . ARG A 1 112 ? 11.441 -11.913 -8.080 1.00 92.62 112 ARG A C 1
ATOM 914 O O . ARG A 1 112 ? 12.011 -12.970 -8.343 1.00 92.62 112 ARG A O 1
ATOM 921 N N . ILE A 1 113 ? 12.077 -10.788 -7.777 1.00 95.19 113 ILE A N 1
ATOM 922 C CA . ILE A 1 113 ? 13.533 -10.678 -7.670 1.00 95.19 113 ILE A CA 1
ATOM 923 C C . ILE A 1 113 ? 13.917 -9.943 -6.388 1.00 95.19 113 ILE A C 1
ATOM 925 O O . ILE A 1 113 ? 13.206 -9.044 -5.956 1.00 95.19 113 ILE A O 1
ATOM 929 N N . GLU A 1 114 ? 15.071 -10.284 -5.828 1.00 97.06 114 GLU A N 1
ATOM 930 C CA . GLU A 1 114 ? 15.745 -9.464 -4.821 1.00 97.06 114 GLU A CA 1
ATOM 931 C C . GLU A 1 114 ? 16.694 -8.507 -5.545 1.00 97.06 114 GLU A C 1
ATOM 933 O O . GLU A 1 114 ? 17.550 -8.948 -6.319 1.00 97.06 114 GLU A O 1
ATOM 938 N N . ALA A 1 115 ? 16.534 -7.201 -5.344 1.00 97.31 115 ALA A N 1
ATOM 939 C CA . ALA A 1 115 ? 17.330 -6.196 -6.043 1.00 97.31 115 ALA A CA 1
ATOM 940 C C . ALA A 1 115 ? 17.622 -4.974 -5.162 1.00 97.31 115 ALA A C 1
ATOM 942 O O . ALA A 1 115 ? 16.884 -4.715 -4.211 1.00 97.31 115 ALA A O 1
ATOM 943 N N . PRO A 1 116 ? 18.669 -4.189 -5.475 1.00 97.94 116 PRO A N 1
ATOM 944 C CA . PRO A 1 116 ? 18.905 -2.917 -4.803 1.00 97.94 116 PRO A CA 1
ATOM 945 C C . PRO A 1 116 ? 17.699 -1.981 -4.924 1.00 97.94 116 PRO A C 1
ATOM 947 O O . PRO A 1 116 ? 17.138 -1.815 -6.009 1.00 97.94 116 PRO A O 1
ATOM 950 N N . PHE A 1 117 ? 17.333 -1.317 -3.831 1.00 97.81 117 PHE A N 1
ATOM 951 C CA . PHE A 1 117 ? 16.242 -0.346 -3.777 1.00 97.81 117 PHE A CA 1
ATOM 952 C C . PHE A 1 117 ? 16.424 0.788 -4.798 1.00 97.81 117 PHE A C 1
ATOM 954 O O . PHE A 1 117 ? 15.447 1.274 -5.368 1.00 97.81 117 PHE A O 1
ATOM 961 N N . SER A 1 118 ? 17.672 1.144 -5.116 1.00 97.38 118 SER A N 1
ATOM 962 C CA . SER A 1 118 ? 18.009 2.104 -6.172 1.00 97.38 118 SER A CA 1
ATOM 963 C C . SER A 1 118 ? 17.449 1.727 -7.547 1.00 97.38 118 SER A C 1
ATOM 965 O O . SER A 1 118 ? 17.105 2.623 -8.313 1.00 97.38 118 SER A O 1
ATOM 967 N N . LEU A 1 119 ? 17.282 0.434 -7.856 1.00 96.19 119 LEU A N 1
ATOM 968 C CA . LEU A 1 119 ? 16.658 -0.010 -9.105 1.00 96.19 119 LEU A CA 1
ATOM 969 C C . LEU A 1 119 ? 15.196 0.446 -9.188 1.00 96.19 119 LEU A C 1
ATOM 971 O O . LEU A 1 119 ? 14.759 0.951 -10.224 1.00 96.19 119 LEU A O 1
ATOM 975 N N . LEU A 1 120 ? 14.447 0.295 -8.092 1.00 95.75 120 LEU A N 1
ATOM 976 C CA . LEU A 1 120 ? 13.070 0.772 -8.017 1.00 95.75 120 LEU A CA 1
ATOM 977 C C . LEU A 1 120 ? 13.020 2.300 -8.086 1.00 95.75 120 LEU A C 1
ATOM 979 O O . LEU A 1 120 ? 12.222 2.835 -8.848 1.00 95.75 120 LEU A O 1
ATOM 983 N N . LEU A 1 121 ? 13.878 2.997 -7.336 1.00 95.69 121 LEU A N 1
ATOM 984 C CA . LEU A 1 121 ? 13.922 4.463 -7.334 1.00 95.69 121 LEU A CA 1
ATOM 985 C C . LEU A 1 121 ? 14.208 5.028 -8.731 1.00 95.69 121 LEU A C 1
ATOM 987 O O . LEU A 1 121 ? 13.480 5.906 -9.192 1.00 95.69 121 LEU A O 1
ATOM 991 N N . ALA A 1 122 ? 15.189 4.468 -9.444 1.00 93.56 122 ALA A N 1
ATOM 992 C CA . ALA A 1 122 ? 15.503 4.854 -10.817 1.00 93.56 122 ALA A CA 1
ATOM 993 C C . ALA A 1 122 ? 14.319 4.606 -11.766 1.00 93.56 122 ALA A C 1
ATOM 995 O O . ALA A 1 122 ? 13.967 5.475 -12.564 1.00 93.56 122 ALA A O 1
ATOM 996 N N . HIS A 1 123 ? 13.649 3.454 -11.648 1.00 92.44 123 HIS A N 1
ATOM 997 C CA . HIS A 1 123 ? 12.441 3.159 -12.424 1.00 92.44 123 HIS A CA 1
ATOM 998 C C . HIS A 1 123 ? 11.295 4.140 -12.121 1.00 92.44 123 HIS A C 1
ATOM 1000 O O . HIS A 1 123 ? 10.558 4.558 -13.019 1.00 92.44 123 HIS A O 1
ATOM 1006 N N . MET A 1 124 ? 11.147 4.534 -10.855 1.00 89.19 124 MET A N 1
ATOM 1007 C CA . MET A 1 124 ? 10.114 5.471 -10.429 1.00 89.19 124 MET A CA 1
ATOM 1008 C C . MET A 1 124 ? 10.405 6.923 -10.838 1.00 89.19 124 MET A C 1
ATOM 1010 O O . MET A 1 124 ? 9.457 7.675 -11.050 1.00 89.19 124 MET A O 1
ATOM 1014 N N . GLY A 1 125 ? 11.679 7.299 -10.977 1.00 87.06 125 GLY A N 1
ATOM 1015 C CA . GLY A 1 125 ? 12.116 8.620 -11.441 1.00 87.06 125 GLY A CA 1
ATOM 1016 C C . GLY A 1 125 ? 12.218 8.772 -12.964 1.00 87.06 125 GLY A C 1
ATOM 1017 O O . GLY A 1 125 ? 12.364 9.889 -13.453 1.00 87.06 125 GLY A O 1
ATOM 1018 N N . ALA A 1 126 ? 12.149 7.680 -13.732 1.00 84.94 126 ALA A N 1
ATOM 1019 C CA . ALA A 1 126 ? 12.235 7.733 -15.191 1.00 84.94 126 ALA A CA 1
ATOM 1020 C C . ALA A 1 126 ? 11.027 8.462 -15.810 1.00 84.94 126 ALA A C 1
ATOM 1022 O O . ALA A 1 126 ? 9.893 8.272 -15.381 1.00 84.94 126 ALA A O 1
ATOM 1023 N N . MET A 1 127 ? 11.230 9.260 -16.858 1.00 72.94 127 MET A N 1
ATOM 1024 C CA . MET A 1 127 ? 10.115 9.942 -17.540 1.00 72.94 127 MET A CA 1
ATOM 1025 C C . MET A 1 127 ? 9.346 9.006 -18.485 1.00 72.94 127 MET A C 1
ATOM 1027 O O . MET A 1 127 ? 8.123 9.100 -18.584 1.00 72.94 127 MET A O 1
ATOM 1031 N N . ASP A 1 128 ? 10.044 8.047 -19.096 1.00 74.44 128 ASP A N 1
ATOM 1032 C CA . ASP A 1 128 ? 9.492 7.179 -20.137 1.00 74.44 128 ASP A CA 1
ATOM 1033 C C . ASP A 1 128 ? 9.012 5.828 -19.598 1.00 74.44 128 ASP A C 1
ATOM 1035 O O . ASP A 1 128 ? 9.656 5.213 -18.740 1.00 74.44 128 ASP A O 1
ATOM 1039 N N . ASP A 1 129 ? 7.909 5.333 -20.165 1.00 72.62 129 ASP A N 1
ATOM 1040 C CA . ASP A 1 129 ? 7.424 3.974 -19.930 1.00 72.62 129 ASP A CA 1
ATOM 1041 C C . ASP A 1 129 ? 8.381 2.958 -20.568 1.00 72.62 129 ASP A C 1
ATOM 1043 O O . ASP A 1 129 ? 8.494 2.850 -21.789 1.00 72.62 129 ASP A O 1
ATOM 1047 N N . GLN A 1 130 ? 9.081 2.205 -19.722 1.00 72.88 130 GLN A N 1
ATOM 1048 C CA . GLN A 1 130 ? 10.027 1.172 -20.146 1.00 72.88 130 GLN A CA 1
ATOM 1049 C C . GLN A 1 130 ? 9.328 -0.149 -20.514 1.00 72.88 130 GLN A C 1
ATOM 1051 O O . GLN A 1 130 ? 9.999 -1.150 -20.771 1.00 72.88 130 GLN A O 1
ATOM 1056 N N . GLY A 1 131 ? 7.992 -0.212 -20.452 1.00 80.50 131 GLY A N 1
ATOM 1057 C CA . GLY A 1 131 ? 7.186 -1.420 -20.651 1.00 80.50 131 GLY A CA 1
ATOM 1058 C C . GLY A 1 131 ? 7.283 -2.426 -19.497 1.00 80.50 131 GLY A C 1
ATOM 1059 O O . GLY A 1 131 ? 6.328 -3.149 -19.222 1.00 80.50 131 GLY A O 1
ATOM 1060 N N . VAL A 1 132 ? 8.409 -2.457 -18.783 1.00 87.75 132 VAL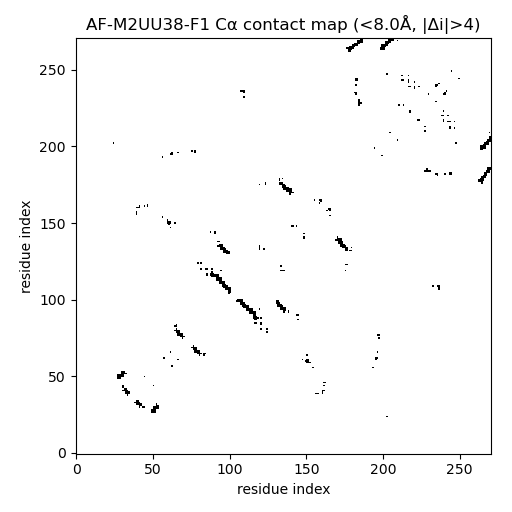 A N 1
ATOM 1061 C CA . VAL A 1 132 ? 8.616 -3.209 -17.541 1.00 87.75 132 VAL A CA 1
ATOM 1062 C C . VAL A 1 132 ? 8.086 -2.407 -16.361 1.00 87.75 132 VAL A C 1
ATOM 1064 O O . VAL A 1 132 ? 8.384 -1.223 -16.239 1.00 87.75 132 VAL A O 1
ATOM 1067 N N . ARG A 1 133 ? 7.363 -3.062 -15.452 1.00 90.00 133 ARG A N 1
ATOM 1068 C CA . ARG A 1 133 ? 6.865 -2.455 -14.214 1.00 90.00 133 ARG A CA 1
ATOM 1069 C C . ARG A 1 133 ? 7.490 -3.113 -13.003 1.00 90.00 133 ARG A C 1
ATOM 1071 O O . ARG A 1 133 ? 7.458 -4.339 -12.882 1.00 90.00 133 ARG A O 1
ATOM 1078 N N . LEU A 1 134 ? 8.018 -2.281 -12.112 1.00 93.62 134 LEU A N 1
ATOM 1079 C CA . LEU A 1 134 ? 8.536 -2.702 -10.817 1.00 93.62 134 LEU A CA 1
ATOM 1080 C C . LEU A 1 134 ? 7.573 -2.295 -9.707 1.00 93.62 134 LEU A C 1
ATOM 1082 O O . LEU A 1 134 ? 7.111 -1.151 -9.648 1.00 93.62 134 LEU A O 1
ATOM 1086 N N . TYR A 1 135 ? 7.298 -3.235 -8.810 1.00 94.12 135 TYR A N 1
ATOM 1087 C CA . TYR A 1 135 ? 6.456 -3.012 -7.649 1.00 94.12 135 TYR A CA 1
ATOM 1088 C C . TYR A 1 135 ? 7.086 -3.648 -6.410 1.00 94.12 135 TYR A C 1
ATOM 1090 O O . TYR A 1 135 ? 7.225 -4.862 -6.320 1.00 94.12 135 TYR A O 1
ATOM 1098 N N . LEU A 1 136 ? 7.462 -2.822 -5.435 1.00 95.19 136 LEU A N 1
ATOM 1099 C CA . LEU A 1 136 ? 7.732 -3.276 -4.076 1.00 95.19 136 LEU A CA 1
ATOM 1100 C C . LEU A 1 136 ? 6.385 -3.619 -3.446 1.00 95.19 136 LEU A C 1
ATOM 1102 O O . LEU A 1 136 ? 5.572 -2.721 -3.202 1.00 95.19 136 LEU A O 1
ATOM 1106 N N . ALA A 1 137 ? 6.134 -4.900 -3.207 1.00 89.88 137 ALA A N 1
ATOM 1107 C CA . ALA A 1 137 ? 4.884 -5.374 -2.637 1.00 89.88 137 ALA A CA 1
ATOM 1108 C C . ALA A 1 137 ? 5.143 -6.129 -1.336 1.00 89.88 137 ALA A C 1
ATOM 1110 O O . ALA A 1 137 ? 6.003 -7.001 -1.289 1.00 89.88 137 ALA A O 1
ATOM 1111 N N . GLN A 1 138 ? 4.366 -5.809 -0.296 1.00 88.75 138 GLN A N 1
ATOM 1112 C CA . GLN A 1 138 ? 4.403 -6.503 0.996 1.00 88.75 138 GLN A CA 1
ATOM 1113 C C . GLN A 1 138 ? 5.802 -6.576 1.646 1.00 88.75 138 GLN A C 1
ATOM 1115 O O . GLN A 1 138 ? 6.074 -7.489 2.421 1.00 88.75 138 GLN A O 1
ATOM 1120 N N . HIS A 1 139 ? 6.690 -5.613 1.380 1.00 94.56 139 HIS A N 1
ATOM 1121 C CA . HIS A 1 139 ? 8.015 -5.608 2.002 1.00 94.56 139 HIS A CA 1
ATOM 1122 C C . HIS A 1 139 ? 7.893 -5.246 3.484 1.00 94.56 139 HIS A C 1
ATOM 1124 O O . HIS A 1 139 ? 7.292 -4.221 3.804 1.00 94.56 139 HIS A O 1
ATOM 1130 N N . SER A 1 140 ? 8.407 -6.085 4.385 1.00 95.75 140 SER A N 1
ATOM 1131 C CA . SER A 1 140 ? 8.296 -5.857 5.829 1.00 95.75 140 SER A CA 1
ATOM 1132 C C . SER A 1 140 ? 8.929 -4.525 6.226 1.00 95.75 140 SER A C 1
ATOM 1134 O O . SER A 1 140 ? 10.036 -4.208 5.795 1.00 95.75 140 SER A O 1
ATOM 1136 N N . LEU A 1 141 ? 8.257 -3.753 7.087 1.00 95.50 141 LEU A N 1
ATOM 1137 C CA . LEU A 1 141 ? 8.871 -2.547 7.646 1.00 95.50 141 LEU A CA 1
ATOM 1138 C C . LEU A 1 141 ? 10.088 -2.885 8.513 1.00 95.50 141 LEU A C 1
ATOM 1140 O O . LEU A 1 141 ? 10.986 -2.057 8.625 1.00 95.50 141 LEU A O 1
ATOM 1144 N N . GLU A 1 142 ? 10.130 -4.073 9.118 1.00 94.75 142 GLU A N 1
ATOM 1145 C CA . GLU A 1 142 ? 11.256 -4.530 9.948 1.00 94.75 142 GLU A CA 1
ATOM 1146 C C . GLU A 1 142 ? 12.532 -4.758 9.129 1.00 94.75 142 GLU A C 1
ATOM 1148 O O . GLU A 1 142 ? 13.630 -4.577 9.651 1.00 94.75 142 GLU A O 1
ATOM 1153 N N . ASP A 1 143 ? 12.381 -5.079 7.841 1.00 96.00 143 ASP A N 1
ATOM 1154 C CA . ASP A 1 143 ? 13.492 -5.297 6.911 1.00 96.00 143 ASP A CA 1
ATOM 1155 C C . ASP A 1 143 ? 13.973 -3.989 6.257 1.00 96.00 143 ASP A C 1
ATOM 1157 O O . ASP A 1 143 ? 14.990 -3.971 5.557 1.00 96.00 143 ASP A O 1
ATOM 1161 N N . LEU A 1 144 ? 13.273 -2.870 6.486 1.00 95.62 144 LEU A N 1
ATOM 1162 C CA . LEU A 1 144 ? 13.697 -1.573 5.974 1.00 95.62 144 LEU A CA 1
ATOM 1163 C C . LEU A 1 144 ? 14.963 -1.076 6.687 1.00 95.62 144 LEU A C 1
ATOM 1165 O O . LEU A 1 144 ? 15.138 -1.267 7.894 1.00 95.62 144 LEU A O 1
ATOM 1169 N N . PRO A 1 145 ? 15.802 -0.294 5.986 1.00 97.00 145 PRO A N 1
ATOM 1170 C CA . PRO A 1 145 ? 16.833 0.516 6.618 1.00 97.00 145 PRO A CA 1
ATOM 1171 C C . PRO A 1 145 ? 16.276 1.319 7.800 1.00 97.00 145 PRO A C 1
ATOM 1173 O O . PRO A 1 145 ? 15.224 1.950 7.697 1.00 97.00 145 PRO A O 1
ATOM 1176 N N . ALA A 1 146 ? 17.007 1.333 8.917 1.00 96.69 146 ALA A N 1
ATOM 1177 C CA . ALA A 1 146 ? 16.509 1.851 10.194 1.00 96.69 146 ALA A CA 1
ATOM 1178 C C . ALA A 1 146 ? 16.008 3.308 10.145 1.00 96.69 146 ALA A C 1
ATOM 1180 O O . ALA A 1 146 ? 15.127 3.678 10.918 1.00 96.69 146 ALA A O 1
ATOM 1181 N N . GLU A 1 147 ? 16.559 4.153 9.268 1.00 97.25 147 GLU A N 1
ATOM 1182 C CA . GLU A 1 147 ? 16.065 5.526 9.088 1.00 97.25 147 GLU A CA 1
ATOM 1183 C C . GLU A 1 147 ? 14.703 5.570 8.387 1.00 97.25 147 GLU A C 1
ATOM 1185 O O . GLU A 1 147 ? 13.827 6.299 8.843 1.00 97.25 147 GLU A O 1
ATOM 1190 N N . LEU A 1 148 ? 14.491 4.738 7.360 1.00 97.62 148 LEU A N 1
ATOM 1191 C CA . LEU A 1 148 ? 13.203 4.619 6.673 1.00 97.62 148 LEU A CA 1
ATOM 1192 C C . LEU A 1 148 ? 12.136 4.004 7.584 1.00 97.62 148 LEU A C 1
ATOM 1194 O O . LEU A 1 148 ? 10.998 4.463 7.591 1.00 97.62 148 LEU A O 1
ATOM 1198 N N . ASN A 1 149 ? 12.499 3.011 8.401 1.00 96.81 149 ASN A N 1
ATOM 1199 C CA . ASN A 1 149 ? 11.587 2.434 9.392 1.00 96.81 149 ASN A CA 1
ATOM 1200 C C . ASN A 1 149 ? 11.098 3.492 10.405 1.00 96.81 149 ASN A C 1
ATOM 1202 O O . ASN A 1 149 ? 9.903 3.589 10.675 1.00 96.81 149 ASN A O 1
ATOM 1206 N N . LYS A 1 150 ? 11.999 4.351 10.906 1.00 97.31 150 LYS A N 1
ATOM 1207 C CA . LYS A 1 150 ? 11.655 5.439 11.847 1.00 97.31 150 LYS A CA 1
ATOM 1208 C C . LYS A 1 150 ? 10.703 6.482 11.262 1.00 97.31 150 LYS A C 1
ATOM 1210 O O . LYS A 1 150 ? 10.061 7.205 12.023 1.00 97.31 150 LYS A O 1
ATOM 1215 N N . ASP A 1 151 ? 10.609 6.570 9.940 1.00 97.94 151 ASP A N 1
ATOM 1216 C CA . ASP A 1 151 ? 9.692 7.483 9.264 1.00 97.94 151 ASP A CA 1
ATOM 1217 C C . ASP A 1 151 ? 8.248 6.970 9.198 1.00 97.94 151 ASP A C 1
ATOM 1219 O O . ASP A 1 151 ? 7.343 7.728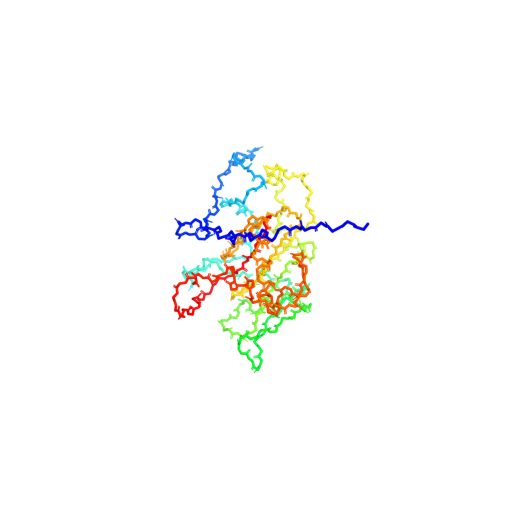 8.835 1.00 97.94 151 ASP A O 1
ATOM 1223 N N . LEU A 1 152 ? 8.030 5.710 9.583 1.00 96.50 152 LEU A N 1
ATOM 1224 C CA . LEU A 1 152 ? 6.749 5.010 9.566 1.00 96.50 152 LEU A CA 1
ATOM 1225 C C . LEU A 1 152 ? 6.411 4.473 10.968 1.00 96.50 152 LEU A C 1
ATOM 1227 O O . LEU A 1 152 ? 6.369 3.259 11.177 1.00 96.50 152 LEU A O 1
ATOM 1231 N N . PRO A 1 153 ? 6.196 5.354 11.963 1.00 93.62 153 PRO A N 1
ATOM 1232 C CA . PRO A 1 153 ? 5.958 4.925 13.332 1.00 93.62 153 PRO A CA 1
ATOM 1233 C C . PRO A 1 153 ? 4.657 4.127 13.455 1.00 93.62 153 PRO A C 1
ATOM 1235 O O . PRO A 1 153 ? 3.627 4.473 12.877 1.00 93.62 153 PRO A O 1
ATOM 1238 N N . THR A 1 154 ? 4.671 3.097 14.298 1.00 91.44 154 THR A N 1
ATOM 1239 C CA . THR A 1 154 ? 3.471 2.327 14.623 1.00 91.44 154 THR A CA 1
ATOM 1240 C C . THR A 1 154 ? 2.408 3.212 15.294 1.00 91.44 154 THR A C 1
ATOM 1242 O O . THR A 1 154 ? 2.660 3.747 16.380 1.00 91.44 154 THR A O 1
ATOM 1245 N N . PRO A 1 155 ? 1.183 3.332 14.743 1.00 89.31 155 PRO A N 1
ATOM 1246 C CA . PRO A 1 155 ? 0.167 4.241 15.268 1.00 89.31 155 PRO A CA 1
ATOM 1247 C C . PRO A 1 155 ? -0.623 3.635 16.446 1.00 89.31 155 PRO A C 1
ATOM 1249 O O . PRO A 1 155 ? -1.842 3.463 16.381 1.00 89.31 155 PRO A O 1
ATOM 1252 N N . LEU A 1 156 ? 0.058 3.313 17.551 1.00 87.31 156 LEU A N 1
ATOM 1253 C CA . LEU A 1 156 ? -0.505 2.582 18.702 1.00 87.31 156 LEU A CA 1
ATOM 1254 C C . LEU A 1 156 ? -1.784 3.213 19.276 1.00 87.31 156 LEU A C 1
ATOM 1256 O O . LEU A 1 156 ? -2.766 2.512 19.539 1.00 87.31 156 LEU A O 1
ATOM 1260 N N . THR A 1 157 ? -1.805 4.539 19.433 1.00 84.56 157 THR A N 1
ATOM 1261 C CA . THR A 1 157 ? -2.986 5.267 19.924 1.00 84.56 157 THR A CA 1
ATOM 1262 C C . THR A 1 157 ? -4.181 5.072 18.994 1.00 84.56 157 THR A C 1
ATOM 1264 O O . THR A 1 157 ? -5.293 4.843 19.462 1.00 84.56 157 THR A O 1
ATOM 1267 N N . PHE A 1 158 ? -3.949 5.101 17.678 1.00 88.25 158 PHE A N 1
ATOM 1268 C CA . PHE A 1 158 ? -4.992 4.898 16.677 1.00 88.25 158 PHE A CA 1
ATOM 1269 C C . PHE A 1 158 ? -5.521 3.466 16.694 1.00 88.25 158 PHE A C 1
ATOM 1271 O O . PHE A 1 158 ? -6.729 3.257 16.765 1.00 88.25 158 PHE A O 1
ATOM 1278 N N . LEU A 1 159 ? -4.623 2.480 16.725 1.00 88.62 159 LEU A N 1
ATOM 1279 C CA . LEU A 1 159 ? -4.986 1.062 16.776 1.00 88.62 159 LEU A CA 1
ATOM 1280 C C . LEU A 1 159 ? -5.818 0.719 18.019 1.00 88.62 159 LEU A C 1
ATOM 1282 O O . LEU A 1 159 ? -6.798 -0.019 17.923 1.00 88.62 159 LEU A O 1
ATOM 1286 N N . THR A 1 160 ? -5.491 1.321 19.164 1.00 84.44 160 THR A N 1
ATOM 1287 C CA . THR A 1 160 ? -6.263 1.153 20.405 1.00 84.44 160 THR A CA 1
ATOM 1288 C C . THR A 1 160 ? -7.716 1.617 20.229 1.00 84.44 160 THR A C 1
ATOM 1290 O O . THR A 1 160 ? -8.648 0.958 20.692 1.00 84.44 160 THR A O 1
ATOM 1293 N N . CYS A 1 161 ? -7.944 2.718 19.505 1.00 86.00 161 CYS A N 1
ATOM 1294 C CA . CYS A 1 161 ? -9.287 3.234 19.218 1.00 86.00 161 CYS A CA 1
ATOM 1295 C C . CYS A 1 161 ? -10.076 2.367 18.230 1.00 86.00 161 CYS A C 1
ATOM 1297 O O . CYS A 1 161 ? -11.305 2.348 18.287 1.00 86.00 161 CYS A O 1
ATOM 1299 N N . LEU A 1 162 ? -9.390 1.605 17.375 1.00 87.25 162 LEU A N 1
ATOM 1300 C CA . LEU A 1 162 ? -10.011 0.633 16.472 1.00 87.25 162 LEU A CA 1
ATOM 1301 C C . LEU A 1 162 ? -10.419 -0.668 17.180 1.00 87.25 162 LEU A C 1
ATOM 1303 O O . LEU A 1 162 ? -10.826 -1.623 16.522 1.00 87.25 162 LEU A O 1
ATOM 1307 N N . LYS A 1 163 ? -10.317 -0.736 18.517 1.00 77.56 163 LYS A N 1
ATOM 1308 C CA . LYS A 1 163 ? -10.550 -1.960 19.303 1.00 77.56 163 LYS A CA 1
ATOM 1309 C C . LYS A 1 163 ? -9.646 -3.119 18.859 1.00 77.56 163 LYS A C 1
ATOM 1311 O O . LYS A 1 163 ? -9.962 -4.280 19.124 1.00 77.56 163 LYS A O 1
ATOM 1316 N N . ALA A 1 164 ? -8.528 -2.816 18.194 1.00 71.19 164 ALA A N 1
ATOM 1317 C CA . ALA A 1 164 ? -7.484 -3.797 17.967 1.00 71.19 164 ALA A CA 1
ATOM 1318 C C .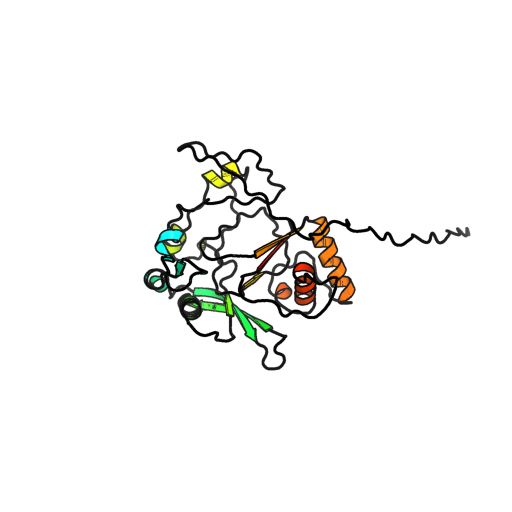 ALA A 1 164 ? -6.917 -4.191 19.334 1.00 71.19 164 ALA A C 1
ATOM 1320 O O . ALA A 1 164 ? -6.779 -3.344 20.220 1.00 71.19 164 ALA A O 1
ATOM 1321 N N . ARG A 1 165 ? -6.566 -5.466 19.522 1.00 65.50 165 ARG A N 1
ATOM 1322 C CA . ARG A 1 165 ? -5.980 -5.927 20.794 1.00 65.50 165 ARG A CA 1
ATOM 1323 C C . ARG A 1 165 ? -4.542 -5.421 20.988 1.00 65.50 165 ARG A C 1
ATOM 1325 O O . ARG A 1 165 ? -3.930 -5.722 22.007 1.00 65.50 165 ARG A O 1
ATOM 1332 N N . GLY A 1 166 ? -4.031 -4.633 20.037 1.00 62.50 166 GLY A N 1
ATOM 1333 C CA . GLY A 1 166 ? -2.682 -4.071 20.027 1.00 62.50 166 GLY A CA 1
ATOM 1334 C C . GLY A 1 166 ? -1.630 -5.014 19.442 1.00 62.50 166 GLY A C 1
ATOM 1335 O O . GLY A 1 166 ? -0.471 -4.625 19.343 1.00 62.50 166 GLY A O 1
ATOM 1336 N N . ASP A 1 167 ? -2.018 -6.224 19.035 1.00 73.19 167 ASP A N 1
ATOM 1337 C CA . ASP A 1 167 ? -1.171 -7.191 18.348 1.00 73.19 167 ASP A CA 1
ATOM 1338 C C . ASP A 1 167 ? -1.066 -6.848 16.858 1.00 73.19 167 ASP A C 1
ATOM 1340 O O . ASP A 1 167 ? -2.018 -6.966 16.087 1.00 73.19 167 ASP A O 1
ATOM 1344 N N . ILE A 1 168 ? 0.119 -6.404 16.446 1.00 83.44 168 ILE A N 1
ATOM 1345 C CA . ILE A 1 168 ? 0.446 -6.179 15.040 1.00 83.44 168 ILE A CA 1
ATOM 1346 C C . ILE A 1 168 ? 1.240 -7.386 14.572 1.00 83.44 168 ILE A C 1
ATOM 1348 O O . ILE A 1 168 ? 2.383 -7.572 14.974 1.00 83.44 168 ILE A O 1
ATOM 1352 N N . TYR A 1 169 ? 0.617 -8.213 13.737 1.00 83.88 169 TYR A N 1
ATOM 1353 C CA . TYR A 1 169 ? 1.258 -9.411 13.191 1.00 83.88 169 TYR A CA 1
ATOM 1354 C C . TYR A 1 169 ? 2.339 -9.075 12.166 1.00 83.88 169 TYR A C 1
ATOM 1356 O O . TYR A 1 169 ? 3.353 -9.759 12.099 1.00 83.88 169 TYR A O 1
ATOM 1364 N N . ALA A 1 170 ? 2.096 -8.055 11.343 1.00 89.44 170 ALA A N 1
ATOM 1365 C CA . ALA A 1 170 ? 3.026 -7.585 10.330 1.00 89.44 170 ALA A CA 1
ATOM 1366 C C . ALA A 1 170 ? 2.707 -6.131 9.971 1.00 89.44 170 ALA A C 1
ATOM 1368 O O . ALA A 1 170 ? 1.555 -5.700 10.045 1.00 89.44 170 ALA A O 1
ATOM 1369 N N . SER A 1 171 ? 3.729 -5.390 9.553 1.00 93.19 171 SER A N 1
ATOM 1370 C CA . SER A 1 171 ? 3.585 -4.103 8.874 1.00 93.19 171 SER A CA 1
ATOM 1371 C C . SER A 1 171 ? 4.398 -4.153 7.594 1.00 93.19 171 SER A C 1
ATOM 1373 O O . SER A 1 171 ? 5.538 -4.617 7.613 1.00 93.19 171 SER A O 1
ATOM 1375 N N . SER A 1 172 ? 3.833 -3.667 6.493 1.00 95.06 172 SER A N 1
ATOM 1376 C CA . SER A 1 172 ? 4.487 -3.749 5.191 1.00 95.06 172 SER A CA 1
ATOM 1377 C C . SER A 1 172 ? 4.409 -2.441 4.419 1.00 95.06 172 SER A C 1
ATOM 1379 O O . SER A 1 172 ? 3.492 -1.640 4.601 1.00 95.06 172 SER A O 1
ATOM 1381 N N . LEU A 1 173 ? 5.375 -2.251 3.527 1.00 96.06 173 LEU A N 1
ATOM 1382 C CA . LEU A 1 173 ? 5.443 -1.163 2.571 1.00 96.06 173 LEU A CA 1
ATOM 1383 C C . LEU A 1 173 ? 5.057 -1.660 1.176 1.00 96.06 173 LEU A C 1
ATOM 1385 O O . LEU A 1 173 ? 5.454 -2.743 0.738 1.00 96.06 173 LEU A O 1
ATOM 1389 N N . TRP A 1 174 ? 4.321 -0.812 0.459 1.00 95.94 174 TRP A N 1
ATOM 1390 C CA . TRP A 1 174 ? 4.080 -0.954 -0.970 1.00 95.94 174 TRP A CA 1
ATOM 1391 C C . TRP A 1 174 ? 4.540 0.304 -1.696 1.00 95.94 174 TRP A C 1
ATOM 1393 O O . TRP A 1 174 ? 4.162 1.410 -1.309 1.00 95.94 174 TRP A O 1
ATOM 1403 N N . MET A 1 175 ? 5.304 0.144 -2.772 1.00 95.12 175 MET A N 1
ATOM 1404 C CA . MET A 1 175 ? 5.851 1.263 -3.539 1.00 95.12 175 MET A CA 1
ATOM 1405 C C . MET A 1 175 ? 6.023 0.877 -5.011 1.00 95.12 175 MET A C 1
ATOM 1407 O O . MET A 1 175 ? 6.581 -0.166 -5.327 1.00 95.12 175 MET A O 1
ATOM 1411 N N . GLY A 1 176 ? 5.535 1.706 -5.931 1.00 91.81 176 GLY A N 1
ATOM 1412 C CA . GLY A 1 176 ? 5.701 1.480 -7.368 1.00 91.81 176 GLY A CA 1
ATOM 1413 C C . GLY A 1 176 ? 4.931 2.490 -8.207 1.00 91.81 176 GLY A C 1
ATOM 1414 O O . GLY A 1 176 ? 4.092 3.232 -7.686 1.00 91.81 176 GLY A O 1
ATOM 1415 N N . ARG A 1 177 ? 5.217 2.523 -9.509 1.00 86.44 177 ARG A N 1
ATOM 1416 C CA . ARG A 1 177 ? 4.511 3.395 -10.453 1.00 86.44 177 ARG A CA 1
ATOM 1417 C C . ARG A 1 177 ? 3.235 2.744 -10.975 1.00 86.44 177 ARG A C 1
ATOM 1419 O O . ARG A 1 177 ? 3.243 1.552 -11.273 1.00 86.44 177 ARG A O 1
ATOM 1426 N N . PRO A 1 178 ? 2.136 3.506 -11.120 1.00 82.44 178 PRO A N 1
ATOM 1427 C CA . PRO A 1 178 ? 0.956 3.006 -11.804 1.00 82.44 178 PRO A CA 1
ATOM 1428 C C . PRO A 1 178 ? 1.279 2.540 -13.238 1.00 82.44 178 PRO A C 1
ATOM 1430 O O . PRO A 1 178 ? 2.078 3.192 -13.907 1.00 82.44 178 PRO A O 1
ATOM 1433 N N . PRO A 1 179 ? 0.606 1.488 -13.737 1.00 83.38 179 PRO A N 1
ATOM 1434 C CA . PRO A 1 179 ? -0.353 0.656 -13.015 1.00 83.38 179 PRO A CA 1
ATOM 1435 C C . PRO A 1 179 ? 0.341 -0.385 -12.118 1.00 83.38 179 PRO A C 1
ATOM 1437 O O . PRO A 1 179 ? 1.118 -1.211 -12.583 1.00 83.38 179 PRO A O 1
ATOM 1440 N N . THR A 1 180 ? -0.021 -0.403 -10.834 1.00 81.75 180 THR A N 1
ATOM 1441 C CA . THR A 1 180 ? 0.251 -1.530 -9.927 1.00 81.75 180 THR A CA 1
ATOM 1442 C C . THR A 1 180 ? -1.051 -2.257 -9.645 1.00 81.75 180 THR A C 1
ATOM 1444 O O . THR A 1 180 ? -2.117 -1.630 -9.572 1.00 81.75 180 THR A O 1
ATOM 1447 N N . ARG A 1 181 ? -0.984 -3.580 -9.502 1.00 77.69 181 ARG A N 1
ATOM 1448 C CA . ARG A 1 181 ? -2.173 -4.409 -9.341 1.00 77.69 181 ARG A CA 1
ATOM 1449 C C . ARG A 1 181 ? -2.009 -5.398 -8.202 1.00 77.69 181 ARG A C 1
ATOM 1451 O O . ARG A 1 181 ? -1.000 -6.080 -8.102 1.00 77.69 181 ARG A O 1
ATOM 1458 N N . THR A 1 182 ? -3.051 -5.495 -7.386 1.00 83.31 182 THR A N 1
ATOM 1459 C CA . THR A 1 182 ? -3.239 -6.578 -6.420 1.00 83.31 182 THR A CA 1
ATOM 1460 C C . THR A 1 182 ? -4.571 -7.276 -6.743 1.00 83.31 182 THR A C 1
ATOM 1462 O O . THR A 1 182 ? -5.615 -6.613 -6.671 1.00 83.31 182 THR A O 1
ATOM 1465 N N . PRO A 1 183 ? -4.553 -8.558 -7.157 1.00 83.12 183 PRO A N 1
ATOM 1466 C CA . PRO A 1 183 ? -5.745 -9.353 -7.470 1.00 83.12 183 PRO A CA 1
ATOM 1467 C C . PRO A 1 183 ? -6.714 -9.492 -6.289 1.00 83.12 183 PRO A C 1
ATOM 1469 O O . PRO A 1 183 ? -6.363 -9.182 -5.148 1.00 83.12 183 PRO A O 1
ATOM 1472 N N . LEU A 1 184 ? -7.939 -9.966 -6.555 1.00 84.94 184 LEU A N 1
ATOM 1473 C CA . LEU A 1 184 ? -8.922 -10.273 -5.511 1.00 84.94 184 LEU A CA 1
ATOM 1474 C C . LEU A 1 184 ? -8.363 -11.317 -4.545 1.00 84.94 184 LEU A C 1
ATOM 1476 O O . LEU A 1 184 ? -8.068 -12.436 -4.949 1.00 84.94 184 LEU A O 1
ATOM 1480 N N . HIS A 1 185 ? -8.270 -10.957 -3.271 1.00 84.44 185 HIS A N 1
ATOM 1481 C CA . HIS A 1 185 ? -7.847 -11.854 -2.201 1.00 84.44 185 HIS A CA 1
ATOM 1482 C C . HIS A 1 185 ? -8.524 -11.457 -0.887 1.00 84.44 185 HIS A C 1
ATOM 1484 O O . HIS A 1 185 ? -9.156 -10.401 -0.792 1.00 84.44 185 HIS A O 1
ATOM 1490 N N . ARG A 1 186 ? -8.390 -12.318 0.124 1.00 84.00 186 ARG A N 1
ATOM 1491 C CA . ARG A 1 186 ? -8.837 -12.083 1.498 1.00 84.00 186 ARG A CA 1
ATOM 1492 C C . ARG A 1 186 ? -7.634 -12.128 2.433 1.00 84.00 186 ARG A C 1
ATOM 1494 O O . ARG A 1 186 ? -6.912 -13.126 2.445 1.00 84.00 186 ARG A O 1
ATOM 1501 N N . ASP A 1 187 ? -7.489 -11.107 3.268 1.00 84.44 187 ASP A N 1
ATOM 1502 C CA . ASP A 1 187 ? -6.520 -11.134 4.361 1.00 84.44 187 ASP A CA 1
ATOM 1503 C C . ASP A 1 187 ? -7.060 -11.960 5.546 1.00 84.44 187 ASP A C 1
ATOM 1505 O O . ASP A 1 187 ? -8.258 -11.929 5.843 1.00 84.44 187 ASP A O 1
ATOM 1509 N N . PRO A 1 188 ? -6.206 -12.724 6.253 1.00 83.00 188 PRO A N 1
ATOM 1510 C CA . PRO A 1 188 ? -6.636 -13.498 7.419 1.00 83.00 188 PRO A CA 1
ATOM 1511 C C . PRO A 1 188 ? -6.977 -12.626 8.636 1.00 83.00 188 PRO A C 1
ATOM 1513 O O . PRO A 1 188 ? -7.699 -13.084 9.518 1.00 83.00 188 PRO A O 1
ATOM 1516 N N . ASN A 1 189 ? -6.458 -11.396 8.684 1.00 86.81 189 ASN A N 1
ATOM 1517 C CA . ASN A 1 189 ? -6.565 -10.476 9.812 1.00 86.81 189 ASN A CA 1
ATOM 1518 C C . ASN A 1 189 ? -7.175 -9.136 9.361 1.00 86.81 189 ASN A C 1
ATOM 1520 O O . ASN A 1 189 ? -7.023 -8.770 8.194 1.00 86.81 189 ASN A O 1
ATOM 1524 N N . PRO A 1 190 ? -7.807 -8.369 10.272 1.00 88.06 190 PRO A N 1
ATOM 1525 C CA . PRO A 1 190 ? -8.148 -6.972 10.012 1.00 88.06 190 PRO A CA 1
ATOM 1526 C C . PRO A 1 190 ? -6.913 -6.169 9.585 1.00 88.06 190 PRO A C 1
ATOM 1528 O O . PRO A 1 190 ? -5.829 -6.365 10.135 1.00 88.06 190 PRO A O 1
ATOM 1531 N N . ASN A 1 191 ? -7.082 -5.252 8.632 1.00 91.25 191 ASN A N 1
ATOM 1532 C CA . ASN A 1 191 ? -5.979 -4.509 8.026 1.00 91.25 191 ASN A CA 1
ATOM 1533 C C . ASN A 1 191 ? -6.201 -2.987 8.131 1.00 91.25 191 ASN A C 1
ATOM 1535 O O . ASN A 1 191 ? -7.328 -2.506 7.994 1.00 91.25 191 ASN A O 1
ATOM 1539 N N . LEU A 1 192 ? -5.122 -2.231 8.357 1.00 91.75 192 LEU A N 1
ATOM 1540 C CA . LEU A 1 192 ? -5.091 -0.768 8.313 1.00 91.75 192 LEU A CA 1
ATOM 1541 C C . LEU A 1 192 ? -4.162 -0.339 7.176 1.00 91.75 192 LEU A C 1
ATOM 1543 O O . LEU A 1 192 ? -2.941 -0.405 7.296 1.00 91.75 192 LEU A O 1
ATOM 1547 N N . PHE A 1 193 ? -4.748 0.128 6.076 1.00 93.88 193 PHE A N 1
ATOM 1548 C CA . PHE A 1 193 ? -3.995 0.602 4.920 1.00 93.88 193 PHE A CA 1
ATOM 1549 C C . PHE A 1 193 ? -3.802 2.123 4.976 1.00 93.88 193 PHE A C 1
ATOM 1551 O O . PHE A 1 193 ? -4.779 2.874 4.966 1.00 93.88 193 PHE A O 1
ATOM 1558 N N . VAL A 1 194 ? -2.545 2.577 4.994 1.00 94.56 194 VAL A N 1
ATOM 1559 C CA . VAL A 1 194 ? -2.177 4.002 5.021 1.00 94.56 194 VAL A CA 1
ATOM 1560 C C . VAL A 1 194 ? -1.604 4.415 3.664 1.00 94.56 194 VAL A C 1
ATOM 1562 O O . VAL A 1 194 ? -0.584 3.888 3.225 1.00 94.56 194 VAL A O 1
ATOM 1565 N N . GLN A 1 195 ? -2.255 5.368 2.990 1.00 93.62 195 GLN A N 1
ATOM 1566 C CA . GLN A 1 195 ? -1.783 5.920 1.717 1.00 93.62 195 GLN A CA 1
ATOM 1567 C C . GLN A 1 195 ? -0.947 7.179 1.974 1.00 93.62 195 GLN A C 1
ATOM 1569 O O . GLN A 1 195 ? -1.505 8.213 2.325 1.00 93.62 195 GLN A O 1
ATOM 1574 N N . LEU A 1 196 ? 0.370 7.098 1.763 1.00 92.94 196 LEU A N 1
ATOM 1575 C CA . LEU A 1 196 ? 1.278 8.235 1.972 1.00 92.94 196 LEU A CA 1
ATOM 1576 C C . LEU A 1 196 ? 1.307 9.205 0.783 1.00 92.94 196 LEU A C 1
ATOM 1578 O O . LEU A 1 196 ? 1.278 10.411 0.981 1.00 92.94 196 LEU A O 1
ATOM 1582 N N . ALA A 1 197 ? 1.316 8.687 -0.449 1.00 90.25 197 ALA A N 1
ATOM 1583 C CA . ALA A 1 197 ? 1.311 9.503 -1.664 1.00 90.25 197 ALA A CA 1
ATOM 1584 C C . ALA A 1 197 ? 0.551 8.828 -2.808 1.00 90.25 197 ALA A C 1
ATOM 1586 O O . ALA A 1 197 ? 0.465 7.603 -2.876 1.00 90.25 197 ALA A O 1
ATOM 1587 N N . GLY A 1 198 ? 0.020 9.620 -3.738 1.00 88.25 198 GLY A N 1
ATOM 1588 C CA . GLY A 1 198 ? -0.746 9.117 -4.877 1.00 88.25 198 GLY A CA 1
ATOM 1589 C C . GLY A 1 198 ? -2.161 8.650 -4.514 1.00 88.25 198 GLY A C 1
ATOM 1590 O O . GLY A 1 198 ? -2.718 8.997 -3.475 1.00 88.25 198 GLY A O 1
ATOM 1591 N N . LYS A 1 199 ? -2.785 7.891 -5.422 1.00 88.06 199 LYS A N 1
ATOM 1592 C CA . LYS A 1 199 ? -4.174 7.427 -5.296 1.00 88.06 199 LYS A CA 1
ATOM 1593 C C . LYS A 1 199 ? -4.257 5.941 -5.624 1.00 88.06 199 LYS A C 1
ATOM 1595 O O . LYS A 1 199 ? -3.711 5.504 -6.638 1.00 88.06 199 LYS A O 1
ATOM 1600 N N . LYS A 1 200 ? -4.999 5.189 -4.809 1.00 89.25 200 LYS A N 1
ATOM 1601 C CA . LYS A 1 200 ? -5.295 3.771 -5.043 1.00 89.25 200 LYS A CA 1
ATOM 1602 C C . LYS A 1 200 ? -6.802 3.553 -5.106 1.00 89.25 200 LYS A C 1
ATOM 1604 O O . LYS A 1 200 ? -7.537 4.024 -4.240 1.00 89.25 200 LYS A O 1
ATOM 1609 N N . LYS A 1 201 ? -7.274 2.855 -6.143 1.00 90.88 201 LYS A N 1
ATOM 1610 C CA . LYS A 1 201 ? -8.680 2.438 -6.252 1.00 90.88 201 LYS A CA 1
ATOM 1611 C C . LYS A 1 201 ? -8.816 1.062 -5.608 1.00 90.88 201 LYS A C 1
ATOM 1613 O O . LYS A 1 201 ? -8.153 0.120 -6.040 1.00 90.88 201 LYS A O 1
ATOM 1618 N N . VAL A 1 202 ? -9.674 0.956 -4.594 1.00 91.81 202 VAL A N 1
ATOM 1619 C CA . VAL A 1 202 ? -9.930 -0.293 -3.864 1.00 91.81 202 VAL A CA 1
ATOM 1620 C C . VAL A 1 202 ? -11.386 -0.711 -4.051 1.00 91.81 202 VAL A C 1
ATOM 1622 O O . VAL A 1 202 ? -12.288 0.096 -3.829 1.00 91.81 202 VAL A O 1
ATOM 1625 N N . ARG A 1 203 ? -11.623 -1.958 -4.475 1.00 92.06 203 ARG A N 1
ATOM 1626 C CA . ARG A 1 203 ? -12.958 -2.583 -4.483 1.00 92.06 203 ARG A CA 1
ATOM 1627 C C . ARG A 1 203 ? -13.025 -3.610 -3.356 1.00 92.06 203 ARG A C 1
ATOM 1629 O O . ARG A 1 203 ? -12.161 -4.480 -3.268 1.00 92.06 203 ARG A O 1
ATOM 1636 N N . MET A 1 204 ? -14.040 -3.476 -2.505 1.00 90.00 204 MET A N 1
ATOM 1637 C CA . MET A 1 204 ? -14.287 -4.373 -1.378 1.00 90.00 204 MET A CA 1
ATOM 1638 C C . MET A 1 204 ? -15.618 -5.093 -1.543 1.00 90.00 204 MET A C 1
ATOM 1640 O O . MET A 1 204 ? -16.566 -4.539 -2.103 1.00 90.00 204 MET A O 1
ATOM 1644 N N . MET A 1 205 ? -15.681 -6.328 -1.055 1.00 90.12 205 MET A N 1
ATOM 1645 C CA . MET A 1 205 ? -16.886 -7.155 -1.056 1.00 90.12 205 MET A CA 1
ATOM 1646 C C . MET A 1 205 ? -17.035 -7.837 0.299 1.00 90.12 205 MET A C 1
ATOM 1648 O O . MET A 1 205 ? -16.034 -8.145 0.948 1.00 90.12 205 MET A O 1
ATOM 1652 N N . THR A 1 206 ? -18.277 -8.103 0.707 1.00 90.50 206 THR A N 1
ATOM 1653 C CA . THR A 1 206 ? -18.520 -8.976 1.862 1.00 90.50 206 THR A CA 1
ATOM 1654 C C . THR A 1 206 ? -18.014 -10.392 1.554 1.00 90.50 206 THR A C 1
ATOM 1656 O O . THR A 1 206 ? -17.942 -10.765 0.369 1.00 90.50 206 THR A O 1
ATOM 1659 N N . PRO A 1 207 ? -17.702 -11.200 2.586 1.00 88.38 207 PRO A N 1
ATOM 1660 C CA . PRO A 1 207 ? -17.208 -12.562 2.401 1.00 88.38 207 PRO A CA 1
ATOM 1661 C C . PRO A 1 207 ? -18.067 -13.392 1.438 1.00 88.38 207 PRO A C 1
ATOM 1663 O O . PRO A 1 207 ? -17.554 -14.137 0.601 1.00 88.38 207 PRO A O 1
ATOM 1666 N N . GLU A 1 208 ? -19.389 -13.264 1.550 1.00 89.62 208 GLU A N 1
ATOM 1667 C CA . GLU A 1 208 ? -20.367 -14.036 0.785 1.00 89.62 208 GLU A CA 1
ATOM 1668 C C . GLU A 1 208 ? -20.364 -13.623 -0.687 1.00 89.62 208 GLU A C 1
ATOM 1670 O O . GLU A 1 208 ? -20.376 -14.476 -1.576 1.00 89.62 208 GLU A O 1
ATOM 1675 N N . VAL A 1 209 ? -20.322 -12.314 -0.953 1.00 90.75 209 VAL A N 1
ATOM 1676 C CA . VAL A 1 209 ? -20.333 -11.777 -2.317 1.00 90.75 209 VAL A CA 1
ATOM 1677 C C . VAL A 1 209 ? -19.045 -12.143 -3.041 1.00 90.75 209 VAL A C 1
ATOM 1679 O O . VAL A 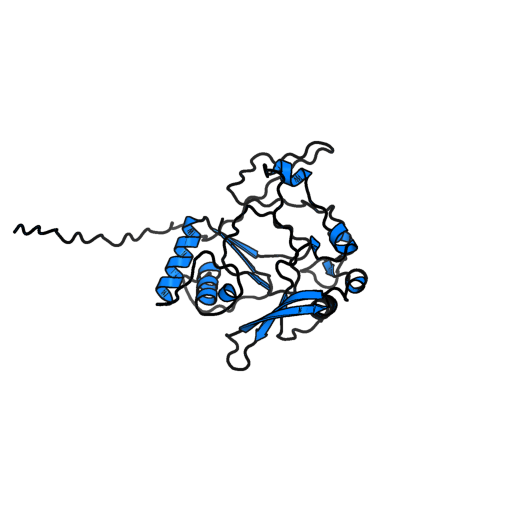1 209 ? -19.106 -12.662 -4.156 1.00 90.75 209 VAL A O 1
ATOM 1682 N N . GLY A 1 210 ? -17.886 -11.916 -2.420 1.00 90.25 210 GLY A N 1
ATOM 1683 C CA . GLY A 1 210 ? -16.619 -12.218 -3.079 1.00 90.25 210 GLY A CA 1
ATOM 1684 C C . GLY A 1 210 ? -16.403 -13.725 -3.279 1.00 90.25 210 GLY A C 1
ATOM 1685 O O . GLY A 1 210 ? -15.891 -14.120 -4.324 1.00 90.25 210 GLY A O 1
ATOM 1686 N N . ARG A 1 211 ? -16.901 -14.585 -2.373 1.00 88.19 211 ARG A N 1
ATOM 1687 C CA . ARG A 1 211 ? -16.950 -16.042 -2.605 1.00 88.19 211 ARG A CA 1
ATOM 1688 C C . ARG A 1 211 ? -17.806 -16.396 -3.820 1.00 88.19 211 ARG A C 1
ATOM 1690 O O . ARG A 1 211 ? -17.369 -17.171 -4.664 1.00 88.19 211 ARG A O 1
ATOM 1697 N N . GLY A 1 212 ? -18.992 -15.799 -3.944 1.00 90.38 212 GLY A N 1
ATOM 1698 C CA . GLY A 1 212 ? -19.861 -16.014 -5.102 1.00 90.38 212 GLY A CA 1
ATOM 1699 C C . GLY A 1 212 ? -19.231 -15.558 -6.424 1.00 90.38 212 GLY A C 1
ATOM 1700 O O . GLY A 1 212 ? -19.440 -16.198 -7.455 1.00 90.38 212 GLY A O 1
ATOM 1701 N N . VAL A 1 213 ? -18.437 -14.480 -6.409 1.00 89.12 213 VAL A N 1
ATOM 1702 C CA . VAL A 1 213 ? -17.640 -14.050 -7.573 1.00 89.12 213 VAL A CA 1
ATOM 1703 C C . VAL A 1 213 ? -16.575 -15.093 -7.909 1.00 89.12 213 VAL A C 1
ATOM 1705 O O . VAL A 1 213 ? -16.501 -15.529 -9.056 1.00 89.12 213 VAL A O 1
ATOM 1708 N N . PHE A 1 214 ? -15.806 -15.539 -6.915 1.00 86.00 214 PHE A N 1
ATOM 1709 C CA . PHE A 1 214 ? -14.759 -16.543 -7.094 1.00 86.00 214 PHE A CA 1
ATOM 1710 C C . PHE A 1 214 ? -15.300 -17.862 -7.666 1.00 86.00 214 PHE A C 1
ATOM 1712 O O . PHE A 1 214 ? -14.802 -18.364 -8.674 1.00 86.00 214 PHE A O 1
ATOM 1719 N N . GLU A 1 215 ? -16.375 -18.397 -7.084 1.00 86.94 215 GLU A N 1
ATOM 1720 C CA . GLU A 1 215 ? -17.008 -19.637 -7.544 1.00 86.94 215 GLU A CA 1
ATOM 1721 C C . GLU A 1 215 ? -17.538 -19.518 -8.979 1.00 86.94 215 GLU A C 1
ATOM 1723 O O . GLU A 1 215 ? -17.359 -20.437 -9.782 1.00 86.94 215 GLU A O 1
ATOM 1728 N N . ARG A 1 216 ? -18.143 -18.377 -9.333 1.00 88.06 216 ARG A N 1
ATOM 1729 C CA . ARG A 1 216 ? -18.641 -18.112 -10.690 1.00 88.06 216 ARG A CA 1
ATOM 1730 C C . ARG A 1 216 ? -17.510 -18.099 -11.714 1.00 88.06 216 ARG A C 1
ATOM 1732 O O . ARG A 1 216 ? -17.620 -18.769 -12.740 1.00 88.06 216 ARG A O 1
ATOM 1739 N N . VAL A 1 217 ? -16.427 -17.374 -11.429 1.00 86.88 217 VAL A N 1
ATOM 1740 C CA . VAL A 1 217 ? -15.256 -17.299 -12.316 1.00 86.88 217 VAL A CA 1
ATOM 1741 C C . VAL A 1 217 ? -14.650 -18.691 -12.510 1.00 86.88 217 VAL A C 1
ATOM 1743 O O . VAL A 1 217 ? -14.402 -19.114 -13.641 1.00 86.88 217 VAL A O 1
ATOM 1746 N N . ARG A 1 218 ? -14.526 -19.481 -11.439 1.00 83.19 218 ARG A N 1
ATOM 1747 C CA . ARG A 1 218 ? -14.032 -20.863 -11.535 1.00 83.19 218 ARG A CA 1
ATOM 1748 C C . ARG A 1 218 ? -14.924 -21.783 -12.364 1.00 83.19 218 ARG A C 1
ATOM 1750 O O . ARG A 1 218 ? -14.408 -22.605 -13.124 1.00 83.19 218 ARG A O 1
ATOM 1757 N N . GLN A 1 219 ? -16.247 -21.650 -12.257 1.00 83.50 219 GLN A N 1
ATOM 1758 C CA . GLN A 1 219 ? -17.190 -22.412 -13.085 1.00 83.50 219 GLN A CA 1
ATOM 1759 C C . GLN A 1 219 ? -17.048 -22.072 -14.575 1.00 83.50 219 GLN A C 1
ATOM 1761 O O . GLN A 1 219 ? -17.100 -22.973 -15.416 1.00 83.50 219 GLN A O 1
ATOM 1766 N N . GLN A 1 220 ? -16.825 -20.797 -14.905 1.00 81.88 220 GLN A N 1
ATOM 1767 C CA . GLN A 1 220 ? -16.638 -20.334 -16.284 1.00 81.88 220 GLN A CA 1
ATOM 1768 C C . GLN A 1 220 ? -15.335 -20.855 -16.906 1.00 81.88 220 GLN A C 1
ATOM 1770 O O . GLN A 1 220 ? -15.306 -21.172 -18.093 1.00 81.88 220 GLN A O 1
ATOM 1775 N N . ILE A 1 221 ? -14.276 -21.016 -16.107 1.00 79.12 221 ILE A N 1
ATOM 1776 C CA . ILE A 1 221 ? -12.943 -21.396 -16.604 1.00 79.12 221 ILE A CA 1
ATOM 1777 C C . ILE A 1 221 ? -12.780 -22.921 -16.804 1.00 79.12 221 ILE A C 1
ATOM 1779 O O . ILE A 1 221 ? -11.809 -23.337 -17.435 1.00 79.12 221 ILE A O 1
ATOM 1783 N N . ARG A 1 222 ? -13.746 -23.747 -16.353 1.00 56.12 222 ARG A N 1
ATOM 1784 C CA . ARG A 1 222 ? -13.769 -25.232 -16.415 1.00 56.12 222 ARG A CA 1
ATOM 1785 C C . ARG A 1 222 ? -12.403 -25.883 -16.116 1.00 56.12 222 ARG A C 1
ATOM 1787 O O . ARG A 1 222 ? -11.589 -26.088 -17.011 1.00 56.12 222 ARG A O 1
ATOM 1794 N N . GLY A 1 223 ? -12.195 -26.319 -14.870 1.00 54.59 223 GLY A N 1
ATOM 1795 C CA . GLY A 1 223 ? -11.109 -27.256 -14.529 1.00 54.59 223 GLY A CA 1
ATOM 1796 C C . GLY A 1 223 ? -9.858 -26.670 -13.866 1.00 54.59 223 GLY A C 1
ATOM 1797 O O . GLY A 1 223 ? -8.851 -27.365 -13.795 1.00 54.59 223 GLY A O 1
ATOM 1798 N N . ALA A 1 224 ? -9.896 -25.446 -13.333 1.00 51.09 224 ALA A N 1
ATOM 1799 C CA . ALA A 1 224 ? -8.828 -24.959 -12.457 1.00 51.09 224 ALA A CA 1
ATOM 1800 C C . ALA A 1 224 ? -9.080 -25.435 -11.015 1.00 51.09 224 ALA A C 1
ATOM 1802 O O . ALA A 1 224 ? -10.040 -25.005 -10.368 1.00 51.09 224 ALA A O 1
ATOM 1803 N N . ALA A 1 225 ? -8.258 -26.358 -10.513 1.00 48.81 225 ALA A N 1
ATOM 1804 C CA . ALA A 1 225 ? -8.162 -26.644 -9.085 1.00 48.81 225 ALA A CA 1
ATOM 1805 C C . ALA A 1 225 ? -7.393 -25.488 -8.419 1.00 48.81 225 ALA A C 1
ATOM 1807 O O . ALA A 1 225 ? -6.188 -25.378 -8.603 1.00 48.81 225 ALA A O 1
ATOM 1808 N N . GLY A 1 226 ? -8.096 -24.613 -7.700 1.00 53.69 226 GLY A N 1
ATOM 1809 C CA . GLY A 1 226 ? -7.526 -23.477 -6.968 1.00 53.69 226 GLY A CA 1
ATOM 1810 C C . GLY A 1 226 ? -8.317 -23.233 -5.682 1.00 53.69 226 GLY A C 1
ATOM 1811 O O . GLY A 1 226 ? -9.514 -23.530 -5.629 1.00 53.69 226 GLY A O 1
ATOM 1812 N N . ASP A 1 227 ? -7.661 -22.772 -4.623 1.00 53.81 227 ASP A N 1
ATOM 1813 C CA . ASP A 1 227 ? -8.308 -22.432 -3.348 1.00 53.81 227 ASP A CA 1
ATOM 1814 C C . ASP A 1 227 ? -8.715 -20.947 -3.352 1.00 53.81 227 ASP A C 1
ATOM 1816 O O . ASP A 1 227 ? -7.987 -20.108 -3.865 1.00 53.81 227 ASP A O 1
ATOM 1820 N N . ALA A 1 228 ? -9.850 -20.586 -2.748 1.00 55.72 228 ALA A N 1
ATOM 1821 C CA . ALA A 1 228 ? -10.234 -19.178 -2.567 1.00 55.72 228 ALA A CA 1
ATOM 1822 C C . ALA A 1 228 ? -9.255 -18.412 -1.652 1.00 55.72 228 ALA A C 1
ATOM 1824 O O . ALA A 1 228 ? -9.300 -17.186 -1.579 1.00 55.72 228 ALA A O 1
ATOM 1825 N N . ASN A 1 229 ? -8.385 -19.142 -0.947 1.00 54.50 229 ASN A N 1
ATOM 1826 C CA . ASN A 1 229 ? -7.370 -18.617 -0.039 1.00 54.50 229 ASN A CA 1
ATOM 1827 C C . ASN A 1 229 ? -5.982 -18.450 -0.676 1.00 54.50 229 ASN A C 1
ATOM 1829 O O . ASN A 1 229 ? -5.002 -18.424 0.069 1.00 54.50 229 ASN A O 1
ATOM 1833 N N . MET A 1 230 ? -5.846 -18.406 -2.005 1.00 57.66 230 MET A N 1
ATOM 1834 C CA . MET A 1 230 ? -4.527 -18.201 -2.623 1.00 57.66 230 MET A CA 1
ATOM 1835 C C . MET A 1 230 ? -3.881 -16.900 -2.122 1.00 57.66 230 MET A C 1
ATOM 1837 O O . MET A 1 230 ? -4.567 -15.926 -1.818 1.00 57.66 230 MET A O 1
ATOM 1841 N N . ARG A 1 231 ? -2.554 -16.928 -1.947 1.00 58.50 231 ARG A N 1
ATOM 1842 C CA . ARG A 1 231 ? -1.758 -15.872 -1.283 1.00 58.50 231 ARG A CA 1
ATOM 1843 C C . ARG A 1 231 ? -0.443 -15.554 -2.008 1.00 58.50 231 ARG A C 1
ATOM 1845 O O . ARG A 1 231 ? 0.376 -14.814 -1.472 1.00 58.50 231 ARG A O 1
ATOM 1852 N N . GLY A 1 232 ? -0.214 -16.124 -3.192 1.00 65.44 232 GLY A N 1
ATOM 1853 C CA . GLY A 1 232 ? 1.089 -16.110 -3.857 1.00 65.44 232 GLY A CA 1
ATOM 1854 C C . GLY A 1 232 ? 1.074 -15.646 -5.311 1.00 65.44 232 GLY A C 1
ATOM 1855 O O . GLY A 1 232 ? 0.178 -14.933 -5.767 1.00 65.44 232 GLY A O 1
ATOM 1856 N N . THR A 1 233 ? 2.114 -16.053 -6.036 1.00 63.59 233 THR A N 1
ATOM 1857 C CA . THR A 1 233 ? 2.320 -15.744 -7.458 1.00 63.59 233 THR A CA 1
ATOM 1858 C C . THR A 1 233 ? 1.229 -16.340 -8.346 1.00 63.59 233 THR A C 1
ATOM 1860 O O . THR A 1 233 ? 0.984 -15.820 -9.434 1.00 63.59 233 THR A O 1
ATOM 1863 N N . GLU A 1 234 ? 0.519 -17.368 -7.868 1.00 69.00 234 GLU A N 1
ATOM 1864 C CA . GLU A 1 234 ? -0.582 -18.015 -8.584 1.00 69.00 234 GLU A CA 1
ATOM 1865 C C . GLU A 1 234 ? -1.746 -17.049 -8.833 1.00 69.00 234 GLU A C 1
ATOM 1867 O O . GLU A 1 234 ? -2.447 -17.170 -9.832 1.00 69.00 234 GLU A O 1
ATOM 1872 N N . MET A 1 235 ? -1.918 -16.045 -7.967 1.00 70.94 235 MET A N 1
ATOM 1873 C CA . MET A 1 235 ? -2.946 -15.014 -8.136 1.00 70.94 235 MET A CA 1
ATOM 1874 C C . MET A 1 235 ? -2.589 -13.986 -9.206 1.00 70.94 235 MET A C 1
ATOM 1876 O O . MET A 1 235 ? -3.463 -13.258 -9.666 1.00 70.94 235 MET A O 1
ATOM 1880 N N . MET A 1 236 ? -1.307 -13.870 -9.553 1.00 70.88 236 MET A N 1
ATOM 1881 C CA . MET A 1 236 ? -0.796 -12.809 -10.420 1.00 70.88 236 MET A CA 1
ATOM 1882 C C . MET A 1 236 ? -0.817 -13.198 -11.899 1.00 70.88 236 MET A C 1
ATOM 1884 O O . MET A 1 236 ? -0.515 -12.358 -12.741 1.00 70.88 236 MET A O 1
ATOM 1888 N N . GLN A 1 237 ? -1.161 -14.448 -12.235 1.00 71.81 237 GLN A N 1
ATOM 1889 C CA . GLN A 1 237 ? -1.095 -14.971 -13.601 1.00 71.81 237 GLN A CA 1
ATOM 1890 C C . GLN A 1 237 ? -2.257 -15.919 -13.923 1.00 71.81 237 GLN A C 1
ATOM 1892 O O . GLN A 1 237 ? -2.877 -16.517 -13.048 1.00 71.81 237 GLN A O 1
ATOM 1897 N N . GLY A 1 238 ? -2.512 -16.099 -15.219 1.00 78.50 238 GLY A N 1
ATOM 1898 C CA . GLY A 1 238 ? -3.422 -17.115 -15.737 1.00 78.50 238 GLY A CA 1
ATOM 1899 C C . GLY A 1 238 ? -4.900 -16.720 -15.763 1.00 78.50 238 GLY A C 1
ATOM 1900 O O . GLY A 1 238 ? -5.319 -15.657 -15.308 1.00 78.50 238 GLY A O 1
ATOM 1901 N N . ARG A 1 239 ? -5.711 -17.638 -16.302 1.00 80.31 239 ARG A N 1
ATOM 1902 C CA . ARG A 1 239 ? -7.129 -17.399 -16.624 1.00 80.31 239 ARG A CA 1
ATOM 1903 C C . ARG A 1 239 ? -7.983 -17.016 -15.417 1.00 80.31 239 ARG A C 1
ATOM 1905 O O . ARG A 1 239 ? -8.971 -16.309 -15.576 1.00 80.31 239 ARG A O 1
ATOM 1912 N N . GLU A 1 240 ? -7.644 -17.502 -14.225 1.00 82.25 240 GLU A N 1
ATOM 1913 C CA . GLU A 1 240 ? -8.393 -17.168 -13.009 1.00 82.25 240 GLU A CA 1
ATOM 1914 C C . GLU A 1 240 ? -8.162 -15.718 -12.589 1.00 82.25 240 GLU A C 1
ATOM 1916 O O . GLU A 1 240 ? -9.126 -15.002 -12.332 1.00 82.25 240 GLU A O 1
ATOM 1921 N N . MET A 1 241 ? -6.908 -15.260 -12.609 1.00 83.88 241 MET A N 1
ATOM 1922 C CA . MET A 1 241 ? -6.551 -13.865 -12.368 1.00 83.88 241 MET A CA 1
ATOM 1923 C C . MET A 1 241 ? -7.251 -12.926 -13.362 1.00 83.88 241 MET A C 1
ATOM 1925 O O . MET A 1 241 ? -7.785 -11.888 -12.958 1.00 83.88 241 MET A O 1
ATOM 1929 N N . GLU A 1 242 ? -7.268 -13.287 -14.648 1.00 84.69 242 GLU A N 1
ATOM 1930 C CA . GLU A 1 242 ? -7.942 -12.524 -15.708 1.00 84.69 242 GLU A CA 1
ATOM 1931 C C . GLU A 1 242 ? -9.456 -12.488 -15.483 1.00 84.69 242 GLU A C 1
ATOM 1933 O O . GLU A 1 242 ? -10.061 -11.418 -15.453 1.00 84.69 242 GLU A O 1
ATOM 1938 N N . GLY A 1 243 ? -10.064 -13.653 -15.241 1.00 86.19 243 GLY A N 1
ATOM 1939 C CA . GLY A 1 243 ? -11.497 -13.772 -14.997 1.00 86.19 243 GLY A CA 1
ATOM 1940 C C . GLY A 1 243 ? -11.950 -13.011 -13.752 1.00 86.19 243 GLY A C 1
ATOM 1941 O O . GLY A 1 243 ? -13.001 -12.373 -13.778 1.00 86.19 243 GLY A O 1
ATOM 1942 N N . LEU A 1 244 ? -11.154 -13.023 -12.678 1.00 87.06 244 LEU A N 1
ATOM 1943 C CA . LEU A 1 244 ? -11.413 -12.228 -11.478 1.00 87.06 244 LEU A CA 1
ATOM 1944 C C . LEU A 1 244 ? -11.251 -10.729 -11.748 1.00 87.06 244 LEU A C 1
ATOM 1946 O O . LEU A 1 244 ? -12.058 -9.949 -11.247 1.00 87.06 244 LEU A O 1
ATOM 1950 N N . GLU A 1 245 ? -10.273 -10.314 -12.561 1.00 86.94 245 GLU A N 1
ATOM 1951 C CA . GLU A 1 245 ? -10.133 -8.904 -12.944 1.00 86.94 245 GLU A CA 1
ATOM 1952 C C . GLU A 1 245 ? -11.364 -8.405 -13.674 1.00 86.94 245 GLU A C 1
ATOM 1954 O O . GLU A 1 245 ? -11.966 -7.427 -13.244 1.00 86.94 245 GLU A O 1
ATOM 1959 N N . THR A 1 246 ? -11.755 -9.098 -14.742 1.00 87.81 246 THR A N 1
ATOM 1960 C CA . THR A 1 246 ? -12.935 -8.773 -15.540 1.00 87.81 246 THR A CA 1
ATOM 1961 C C . THR A 1 246 ? -14.164 -8.777 -14.652 1.00 87.81 246 THR A C 1
ATOM 1963 O O . THR A 1 246 ? -14.896 -7.789 -14.593 1.00 87.81 246 THR A O 1
ATOM 1966 N N . ALA A 1 247 ? -14.354 -9.839 -13.864 1.00 88.19 247 ALA A N 1
ATOM 1967 C CA . ALA A 1 247 ? -15.496 -9.933 -12.978 1.00 88.19 247 ALA A CA 1
ATOM 1968 C C . ALA A 1 247 ? -15.544 -8.762 -11.999 1.00 88.19 247 ALA A C 1
ATOM 1970 O O . ALA A 1 247 ? -16.635 -8.273 -11.746 1.00 88.19 247 ALA A O 1
ATOM 1971 N N . VAL A 1 248 ? -14.428 -8.292 -11.444 1.00 88.25 248 VAL A N 1
ATOM 1972 C CA . VAL A 1 248 ? -14.438 -7.215 -10.448 1.00 88.25 248 VAL A CA 1
ATOM 1973 C C . VAL A 1 248 ? -14.477 -5.838 -11.085 1.00 88.25 248 VAL A C 1
ATOM 1975 O O . VAL A 1 248 ? -15.167 -4.981 -10.535 1.00 88.25 248 VAL A O 1
ATOM 1978 N N . TRP A 1 249 ? -13.755 -5.609 -12.183 1.00 86.94 249 TRP A N 1
ATOM 1979 C CA . TRP A 1 249 ? -13.460 -4.287 -12.734 1.00 86.94 249 TRP A CA 1
ATOM 1980 C C . TRP A 1 249 ? -14.317 -3.876 -13.920 1.00 86.94 249 TRP A C 1
ATOM 1982 O O . TRP A 1 249 ? -14.598 -2.678 -14.010 1.00 86.94 249 TRP A O 1
ATOM 1992 N N . ASP A 1 250 ? -14.778 -4.817 -14.744 1.00 85.06 250 ASP A N 1
ATOM 1993 C CA . ASP A 1 250 ? -15.554 -4.482 -15.934 1.00 85.06 250 ASP A CA 1
ATOM 1994 C C . ASP A 1 250 ? -16.931 -3.943 -15.540 1.00 85.06 250 ASP A C 1
ATOM 1996 O O . ASP A 1 250 ? -17.674 -4.518 -14.736 1.00 85.06 250 ASP A O 1
ATOM 2000 N N . GLU A 1 251 ? -17.237 -2.767 -16.082 1.00 65.94 251 GLU A N 1
ATOM 2001 C CA . GLU A 1 251 ? -18.474 -2.025 -15.822 1.00 65.94 251 GLU A CA 1
ATOM 2002 C C . GLU A 1 251 ? -19.566 -2.376 -16.854 1.00 65.94 251 GLU A C 1
ATOM 2004 O O . GLU A 1 251 ? -20.722 -1.999 -16.680 1.00 65.94 251 GLU A O 1
ATOM 2009 N N . ASN A 1 252 ? -19.219 -3.180 -17.870 1.00 50.22 252 ASN A N 1
ATOM 2010 C CA . ASN A 1 252 ? -20.083 -3.573 -18.979 1.00 50.22 252 ASN A CA 1
ATOM 2011 C C . ASN A 1 252 ? -20.760 -4.937 -18.746 1.00 50.22 252 ASN A C 1
ATOM 2013 O O . ASN A 1 252 ? -20.401 -5.937 -19.361 1.00 50.22 252 ASN A O 1
ATOM 2017 N N . GLU A 1 253 ? -21.830 -4.967 -17.952 1.00 44.28 253 GLU A N 1
ATOM 2018 C CA . GLU A 1 253 ? -22.989 -5.804 -18.308 1.00 44.28 253 GLU A CA 1
ATOM 2019 C C . GLU A 1 253 ? -23.991 -4.906 -19.053 1.00 44.28 253 GLU A C 1
ATOM 2021 O O . GLU A 1 253 ? -25.027 -4.514 -18.523 1.00 44.28 253 GLU A O 1
ATOM 2026 N N . GLY A 1 254 ? -23.624 -4.519 -20.283 1.00 35.69 254 GLY A N 1
ATOM 2027 C CA . GLY A 1 254 ? -24.468 -3.729 -21.182 1.00 35.69 254 GLY A CA 1
ATOM 2028 C C . GLY A 1 254 ? -23.703 -2.806 -22.135 1.00 35.69 254 GLY A C 1
ATOM 2029 O O . GLY A 1 254 ? -23.653 -1.609 -21.899 1.00 35.69 254 GLY A O 1
ATOM 2030 N N . GLY A 1 255 ? -23.198 -3.349 -23.249 1.00 30.69 255 GLY A N 1
ATOM 2031 C CA . GLY A 1 255 ? -22.962 -2.567 -24.471 1.00 30.69 255 GLY A CA 1
ATOM 2032 C C . GLY A 1 255 ? -21.549 -2.016 -24.692 1.00 30.69 255 GLY A C 1
ATOM 2033 O O . GLY A 1 255 ? -21.169 -1.006 -24.122 1.00 30.69 255 GLY A O 1
ATOM 2034 N N . ASP A 1 256 ? -20.870 -2.662 -25.641 1.00 33.56 256 ASP A N 1
ATOM 2035 C CA . ASP A 1 256 ? -19.813 -2.165 -26.532 1.00 33.56 256 ASP A CA 1
ATOM 2036 C C . ASP A 1 256 ? -18.444 -1.742 -25.961 1.00 33.56 256 ASP A C 1
ATOM 2038 O O . ASP A 1 256 ? -18.288 -1.198 -24.868 1.00 33.56 256 ASP A O 1
ATOM 2042 N N . GLY A 1 257 ? -17.416 -2.091 -26.733 1.00 38.41 257 GLY A N 1
ATOM 2043 C CA . GLY A 1 257 ? -16.010 -2.099 -26.355 1.00 38.41 257 GLY A CA 1
ATOM 2044 C C . GLY A 1 257 ? -15.447 -0.704 -26.114 1.00 38.41 257 GLY A C 1
ATOM 2045 O O . GLY A 1 257 ? -15.128 0.022 -27.051 1.00 38.41 257 GLY A O 1
ATOM 2046 N N . GLY A 1 258 ? -15.260 -0.355 -24.843 1.00 26.77 258 GLY A N 1
ATOM 2047 C CA . GLY A 1 258 ? -14.520 0.828 -24.419 1.00 26.77 258 GLY A CA 1
ATOM 2048 C C . GLY A 1 258 ? -13.202 0.431 -23.763 1.00 26.77 258 GLY A C 1
ATOM 2049 O O . GLY A 1 258 ? -13.197 -0.226 -22.725 1.00 26.77 258 GLY A O 1
ATOM 2050 N N . MET A 1 259 ? -12.083 0.839 -24.364 1.00 33.22 259 MET A N 1
ATOM 2051 C CA . MET A 1 259 ? -10.733 0.682 -23.809 1.00 33.22 259 MET A CA 1
ATOM 2052 C C . MET A 1 259 ? -10.638 1.325 -22.411 1.00 33.22 259 MET A C 1
ATOM 2054 O O . MET A 1 259 ? -11.154 2.431 -22.219 1.00 33.22 259 MET A O 1
ATOM 2058 N N . PRO A 1 260 ? -9.962 0.699 -21.430 1.00 37.22 260 PRO A N 1
ATOM 2059 C CA . PRO A 1 260 ? -9.847 1.271 -20.097 1.00 37.22 260 PRO A CA 1
ATOM 2060 C C . PRO A 1 260 ? -8.949 2.513 -20.132 1.00 37.22 260 PRO A C 1
ATOM 2062 O O . PRO A 1 260 ? -7.761 2.437 -20.439 1.00 37.22 260 PRO A O 1
ATOM 2065 N N . LEU A 1 261 ? -9.530 3.664 -19.785 1.00 34.62 261 LEU A N 1
ATOM 2066 C CA . LEU A 1 261 ? -8.802 4.906 -19.521 1.00 34.62 261 LEU A CA 1
ATOM 2067 C C . LEU A 1 261 ? -7.747 4.668 -18.424 1.00 34.62 261 LEU A C 1
ATOM 2069 O O . LEU A 1 261 ? -8.026 4.055 -17.388 1.00 34.62 261 LEU A O 1
ATOM 2073 N N . GLY A 1 262 ? -6.524 5.125 -18.689 1.00 33.81 262 GLY A N 1
ATOM 2074 C CA . GLY A 1 262 ? -5.332 4.800 -17.915 1.00 33.81 262 GLY A CA 1
ATOM 2075 C C . GLY A 1 262 ? -5.277 5.352 -16.485 1.00 33.81 262 GLY A C 1
ATOM 2076 O O . GLY A 1 262 ? -5.953 6.311 -16.119 1.00 33.81 262 GLY A O 1
ATOM 2077 N N . GLY A 1 263 ? -4.374 4.748 -15.700 1.00 40.94 263 GLY A N 1
ATOM 2078 C CA . GLY A 1 263 ? -3.533 5.500 -14.763 1.00 40.94 263 GLY A CA 1
ATOM 2079 C C . GLY A 1 263 ? -3.896 5.516 -13.276 1.00 40.94 263 GLY A C 1
ATOM 2080 O O . GLY A 1 263 ? -3.668 6.531 -12.631 1.00 40.94 263 GLY A O 1
ATOM 2081 N N . LEU A 1 264 ? -4.417 4.437 -12.682 1.00 44.78 264 LEU A N 1
ATOM 2082 C CA . LEU A 1 264 ? -4.526 4.316 -11.215 1.00 44.78 264 LEU A CA 1
ATOM 2083 C C . LEU A 1 264 ? -4.081 2.925 -10.754 1.00 44.78 264 LEU A C 1
ATOM 2085 O O . LEU A 1 264 ? -4.456 1.924 -11.364 1.00 44.78 264 LEU A O 1
ATOM 2089 N N . GLY A 1 265 ? -3.319 2.858 -9.658 1.00 45.59 265 GLY A N 1
ATOM 2090 C CA . GLY A 1 265 ? -3.042 1.592 -8.976 1.00 45.59 265 GLY A CA 1
ATOM 2091 C C . GLY A 1 265 ? -4.343 0.969 -8.459 1.00 45.59 265 GLY A C 1
ATOM 2092 O O . GLY A 1 265 ? -5.191 1.670 -7.890 1.00 45.59 265 GLY A O 1
ATOM 2093 N N . ARG A 1 266 ? -4.519 -0.338 -8.669 1.00 55.44 266 ARG A N 1
ATOM 2094 C CA . ARG A 1 266 ? -5.734 -1.091 -8.321 1.00 55.44 266 ARG A CA 1
ATOM 2095 C C . ARG A 1 266 ? -5.433 -2.111 -7.224 1.00 55.44 266 ARG A C 1
ATOM 2097 O O . ARG A 1 266 ? -4.450 -2.842 -7.307 1.00 55.44 266 ARG A O 1
ATOM 2104 N N . ALA A 1 267 ? -6.286 -2.181 -6.207 1.00 54.88 267 ALA A N 1
ATOM 2105 C CA . ALA A 1 267 ? -6.286 -3.267 -5.226 1.00 54.88 267 ALA A CA 1
ATOM 2106 C C . ALA A 1 267 ? -7.703 -3.789 -4.979 1.00 54.88 267 ALA A C 1
ATOM 2108 O O . ALA A 1 267 ? -8.695 -3.081 -5.168 1.00 54.88 267 ALA A O 1
ATOM 2109 N N . GLN A 1 268 ? -7.791 -5.046 -4.566 1.00 53.56 268 GLN A N 1
ATOM 2110 C CA . GLN A 1 268 ? -9.039 -5.752 -4.309 1.00 53.56 268 GLN A CA 1
ATOM 2111 C C . GLN A 1 268 ? -8.929 -6.426 -2.944 1.00 53.56 268 GLN A C 1
ATOM 2113 O O . GLN A 1 268 ? -7.881 -6.986 -2.641 1.00 53.56 268 GLN A O 1
ATOM 2118 N N . MET A 1 269 ? -9.979 -6.356 -2.126 1.00 47.97 269 MET A N 1
ATOM 2119 C CA . MET A 1 269 ? -9.974 -6.965 -0.793 1.00 47.97 269 MET A CA 1
ATOM 2120 C C . MET A 1 269 ? -11.347 -7.567 -0.470 1.00 47.97 269 MET A C 1
ATOM 2122 O O . MET A 1 269 ? -12.375 -6.900 -0.574 1.00 47.97 269 MET A O 1
ATOM 2126 N N . LEU A 1 270 ? -11.370 -8.839 -0.088 1.00 38.97 270 LEU A N 1
ATOM 2127 C CA . LEU A 1 270 ? -12.499 -9.483 0.577 1.00 38.97 270 LEU A CA 1
ATOM 2128 C C . LEU A 1 270 ? -12.401 -9.212 2.080 1.00 38.97 270 LEU A C 1
ATOM 2130 O O . LEU A 1 270 ? -11.360 -9.487 2.677 1.00 38.97 270 LEU A O 1
ATOM 21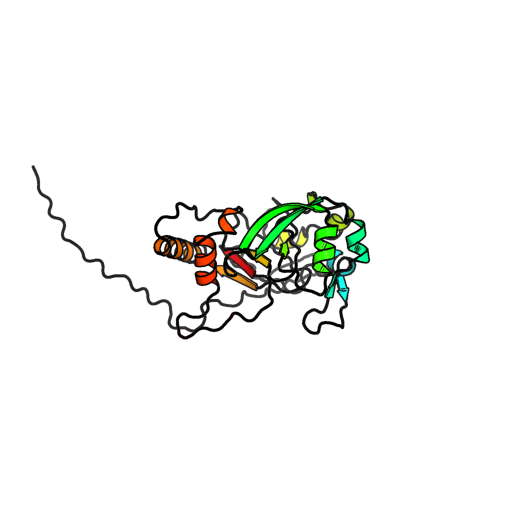34 N N . LEU A 1 271 ? -13.489 -8.722 2.677 1.00 37.16 271 LEU A N 1
ATOM 2135 C CA . LEU A 1 271 ? -13.672 -8.738 4.134 1.00 37.16 271 LEU A CA 1
ATOM 2136 C C . LEU A 1 271 ? -14.110 -10.124 4.594 1.00 37.16 271 LEU A C 1
ATOM 2138 O O . LEU A 1 271 ? -14.680 -10.876 3.774 1.00 37.16 271 LEU A O 1
#

Radius of gyration: 22.39 Å; Cα contacts (8 Å, |Δi|>4): 327; chains: 1; bounding box: 62×77×53 Å

Mean predicted aligned error: 11.33 Å

Nearest PDB structures (foldseek):
  4v7e-assembly1_BD  TM=2.450E-01  e=1.214E+00  Triticum aestivum
  6eub-assembly1_A  TM=2.287E-01  e=3.708E+00  Homo sapiens

pLDDT: mean 77.31, std 20.79, range [24.41, 97.94]

Solvent-accessible surface area (backbone atoms only — not comparable to full-atom values): 17438 Å² total; per-residue (Å²): 140,83,87,79,89,75,82,86,75,82,74,73,81,81,76,71,76,70,78,95,63,99,62,99,72,80,85,72,53,71,48,69,65,48,76,51,100,88,55,68,43,47,79,89,74,49,88,92,51,79,71,38,65,77,81,62,73,72,81,34,52,38,60,68,52,49,32,39,86,36,87,88,39,98,90,42,64,58,40,74,25,55,86,58,54,52,80,52,16,81,46,71,40,58,30,39,38,38,34,67,34,95,88,40,88,87,45,66,46,75,48,75,44,81,40,43,40,39,59,53,52,52,62,63,69,48,91,70,88,76,70,58,44,56,30,36,59,72,40,47,43,86,76,41,59,70,72,65,34,67,23,60,66,81,59,59,73,59,40,50,58,64,70,45,92,74,80,76,92,77,56,62,45,73,51,67,54,67,74,42,82,45,60,83,33,59,68,97,60,95,83,87,89,83,85,81,73,89,68,73,51,72,54,76,35,56,53,69,56,43,48,53,50,52,54,50,42,47,62,74,66,65,81,74,90,76,65,89,76,63,87,58,72,72,51,74,44,63,71,65,36,52,42,50,46,49,69,72,67,60,84,70,92,71,79,81,96,71,82,82,81,81,81,56,24,38,38,35,41,33,88

InterPro domains:
  IPR041667 Cupin-like domain 8 [PF13621] (47-217)